Protein AF-A0A518HDF2-F1 (afdb_monomer)

InterPro domains:
  IPR003010 Carbon-nitrogen hydrolase [PF00795] (41-186)
  IPR036526 Carbon-nitrogen hydrola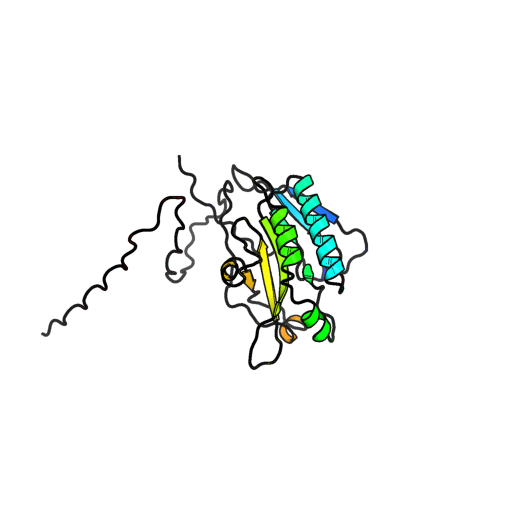se superfamily [G3DSA:3.60.110.10] (38-196)
  IPR036526 Carbon-nitrogen hydrolase superfamily [SSF56317] (39-188)

Organism: NCBI:txid2527974

Sequence (232 aa):
MTSLPTTLLLATVLLPPASQESPAGGGVEVVEKTVGPGGMTVAIANVPISHDPGRNGRDLLSHARRAKQLGANLLLTPEFGLSGGFCDDCWEHIAESDARDDALFAELKALLDDRFRYILVNGPRRVGGDDGPRFLNSTYLICEDFDPDDPAADEALIYDKTFPPAGREQVYTRSGMRDVLTFDTPGVASACSPAGTWGSPRWPRSWRCGTGSTPSSCSPPGEGAPNAPTAP

Radius of gyration: 20.94 Å; Cα contacts (8 Å, |Δi|>4): 369; chains: 1; bounding box: 66×43×56 Å

Secondary structure (DSSP, 8-state):
--PPP-EEE-------GGGTSS-S--EEEEEEE--STT-EEEEEEE-PPPS-HHHHHHHHHHHHHHHHHTT-SEEEPPTTTTT----SS-HHHHHHT-S--HHHHHHHHTT--SS--EEEEEEEEE---TT-S-EEEEEEEESTT--TT-TTGGGGGEEE-S-PPTTHHHHHB---S-S--EEE-TT---------------PPPPP---SS------PPPP-PPPPPPPP-

Nearest PDB structures (foldseek):
  4f4h-assembly1_B  TM=6.693E-01  e=1.465E-06  Burkholderia thailandensis E264
  4f4h-assembly1_A  TM=7.668E-01  e=2.073E-05  Burkholderia thailandensis E264
  8hpc-assembly3_D  TM=6.012E-01  e=6.507E-05  Agrobacterium sp. KNK712
  1uf4-assembly1_A  TM=6.131E-01  e=1.811E-04  Agrobacterium sp.
  2ggk-assembly1_D  TM=5.872E-01  e=5.041E-04  Agrobacterium tumefaciens

Solvent-accessible surface area (backbone atoms only — not comparable to full-atom values): 14233 Å² total; per-residue (Å²): 135,82,80,76,86,17,66,50,79,68,76,80,79,70,76,57,72,80,72,54,77,60,79,95,72,58,47,73,47,71,52,78,48,77,42,43,94,54,39,43,32,36,19,41,44,53,57,74,58,44,83,44,35,71,56,23,47,54,50,50,51,51,46,52,54,49,30,46,75,72,63,18,27,31,38,40,51,43,81,27,41,34,25,27,78,89,65,96,84,36,71,66,61,53,64,74,22,45,45,82,46,47,67,60,46,46,56,54,49,70,66,48,50,101,60,28,44,38,39,40,45,20,16,39,35,78,45,91,63,94,88,50,91,36,24,29,51,29,35,40,51,44,36,89,87,48,42,64,92,39,67,78,77,31,58,83,41,48,32,33,44,48,76,64,58,87,60,72,54,50,75,50,32,49,61,31,95,48,92,73,58,74,54,75,41,91,47,31,47,65,86,82,72,75,93,66,91,69,92,68,78,91,70,80,83,77,85,80,86,76,86,84,82,84,96,78,85,86,76,79,83,77,80,77,79,83,82,78,84,84,78,135

Structure (mmCIF, N/CA/C/O backbone):
data_AF-A0A518HDF2-F1
#
_entry.id   AF-A0A518HDF2-F1
#
loop_
_atom_site.group_PDB
_atom_site.id
_atom_site.type_symbol
_atom_site.label_atom_id
_atom_site.label_alt_id
_atom_site.label_comp_id
_atom_site.label_asym_id
_atom_site.label_entity_id
_atom_site.label_seq_id
_atom_site.pdbx_PDB_ins_code
_atom_site.Cartn_x
_atom_site.Cartn_y
_atom_site.Cartn_z
_atom_site.occupancy
_atom_site.B_iso_or_equiv
_atom_site.auth_seq_id
_atom_site.auth_comp_id
_atom_site.auth_asym_id
_atom_site.auth_atom_id
_atom_site.pdbx_PDB_model_num
ATOM 1 N N . MET A 1 1 ? -31.478 -1.644 15.381 1.00 39.75 1 MET A N 1
ATOM 2 C CA . MET A 1 1 ? -31.228 -0.753 14.226 1.00 39.75 1 MET A CA 1
ATOM 3 C C . MET A 1 1 ? -30.001 -1.280 13.508 1.00 39.75 1 MET A C 1
ATOM 5 O O . MET A 1 1 ? -28.952 -1.352 14.129 1.00 39.75 1 MET A O 1
ATOM 9 N N . THR A 1 2 ? -30.132 -1.733 12.266 1.00 40.31 2 THR A N 1
ATOM 10 C CA . THR A 1 2 ? -29.002 -2.201 11.450 1.00 40.31 2 THR A CA 1
ATOM 11 C C . THR A 1 2 ? -28.415 -1.010 10.699 1.00 40.31 2 THR A C 1
ATOM 13 O O . THR A 1 2 ? -29.096 -0.428 9.856 1.00 40.31 2 THR A O 1
ATOM 16 N N . SER A 1 3 ? -27.187 -0.616 11.038 1.00 40.12 3 SER A N 1
ATOM 17 C CA . SER A 1 3 ? -26.423 0.376 10.273 1.00 40.12 3 SER A CA 1
ATOM 18 C C . SER A 1 3 ? -26.205 -0.147 8.854 1.00 40.12 3 SER A C 1
ATOM 20 O O . SER A 1 3 ? -25.820 -1.303 8.686 1.00 40.12 3 SER A O 1
ATOM 22 N N . LEU A 1 4 ? -26.455 0.681 7.838 1.00 39.06 4 LEU A N 1
ATOM 23 C CA . LEU A 1 4 ? -26.069 0.350 6.466 1.00 39.06 4 LEU A CA 1
ATOM 24 C C . LEU A 1 4 ? -24.535 0.405 6.347 1.00 39.06 4 LEU A C 1
ATOM 26 O O . LEU A 1 4 ? -23.921 1.245 7.014 1.00 39.06 4 LEU A O 1
ATOM 30 N N . PRO A 1 5 ? -23.914 -0.482 5.550 1.00 43.94 5 PRO A N 1
ATOM 31 C CA . PRO A 1 5 ? -22.495 -0.389 5.244 1.00 43.94 5 PRO A CA 1
ATOM 32 C C . PRO A 1 5 ? -22.225 0.901 4.468 1.00 43.94 5 PRO A C 1
ATOM 34 O O . PRO A 1 5 ? -22.983 1.277 3.57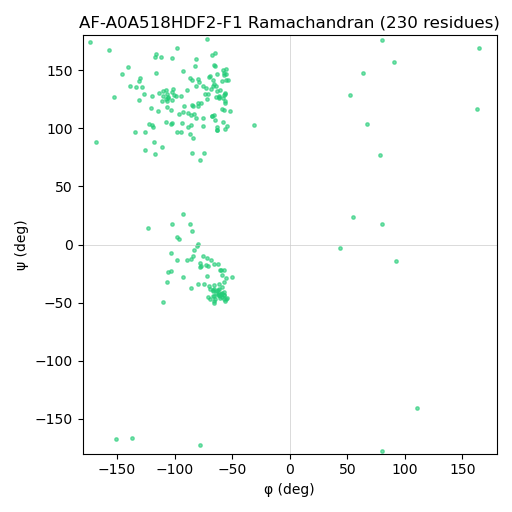2 1.00 43.94 5 PRO A O 1
ATOM 37 N N . THR A 1 6 ? -21.151 1.580 4.850 1.00 47.00 6 THR A N 1
ATOM 38 C CA . THR A 1 6 ? -20.654 2.777 4.183 1.00 47.00 6 THR A CA 1
ATOM 39 C C . THR A 1 6 ? -19.414 2.413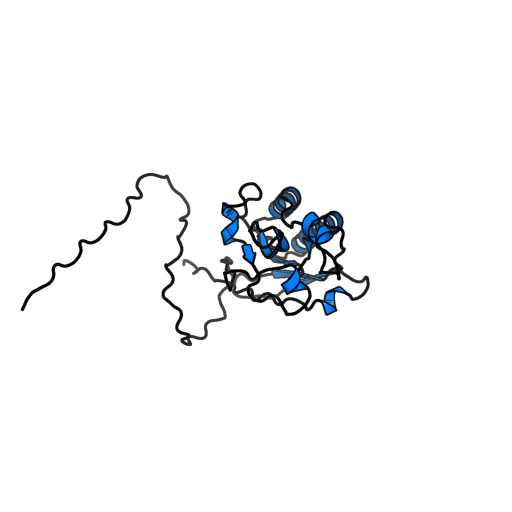 3.399 1.00 47.00 6 THR A C 1
ATOM 41 O O . THR A 1 6 ? -18.427 1.927 3.958 1.00 47.00 6 THR A O 1
ATOM 44 N N . THR A 1 7 ? -19.453 2.741 2.116 1.00 48.81 7 THR A N 1
ATOM 45 C CA . THR A 1 7 ? -18.313 2.608 1.222 1.00 48.81 7 THR A CA 1
ATOM 46 C C . THR A 1 7 ? -17.439 3.853 1.328 1.00 48.81 7 THR A C 1
ATOM 48 O O . THR A 1 7 ? -17.891 4.968 1.049 1.00 48.81 7 THR A O 1
ATOM 51 N N . LEU A 1 8 ? -16.180 3.674 1.729 1.00 48.78 8 LEU A N 1
ATOM 52 C CA . LEU A 1 8 ? -15.171 4.719 1.609 1.00 48.78 8 LEU A CA 1
ATOM 53 C C . LEU A 1 8 ? -14.591 4.657 0.195 1.00 48.78 8 LEU A C 1
ATOM 55 O O . LEU A 1 8 ? -14.003 3.649 -0.193 1.00 48.78 8 LEU A O 1
ATOM 59 N N . LEU A 1 9 ? -14.735 5.739 -0.571 1.00 47.25 9 LEU A N 1
ATOM 60 C CA . LEU A 1 9 ? -13.960 5.920 -1.792 1.00 47.25 9 LEU A CA 1
ATOM 61 C C . LEU A 1 9 ? -12.626 6.550 -1.408 1.00 47.25 9 LEU A C 1
ATOM 63 O O . LEU A 1 9 ? -12.554 7.750 -1.132 1.00 47.25 9 LEU A O 1
ATOM 67 N N . LEU A 1 10 ? -11.574 5.740 -1.382 1.00 51.22 10 LEU A N 1
ATOM 68 C CA . LEU A 1 10 ? -10.229 6.261 -1.248 1.00 51.22 10 LEU A CA 1
ATOM 69 C C . LEU A 1 10 ? -9.739 6.662 -2.643 1.00 51.22 10 LEU A C 1
ATOM 71 O O . LEU A 1 10 ? -9.204 5.851 -3.390 1.00 51.22 10 LEU A O 1
ATOM 75 N N . ALA A 1 11 ? -9.958 7.921 -3.020 1.00 43.53 11 ALA A N 1
ATOM 76 C CA . ALA A 1 11 ? -9.176 8.500 -4.101 1.00 43.53 11 ALA A CA 1
ATOM 77 C C . ALA A 1 11 ? -7.750 8.602 -3.564 1.00 43.53 11 ALA A C 1
ATOM 79 O O . ALA A 1 11 ? -7.517 9.360 -2.621 1.00 43.53 11 ALA A O 1
ATOM 80 N N . THR A 1 12 ? -6.827 7.796 -4.085 1.00 44.50 12 THR A N 1
ATOM 81 C CA . THR A 1 12 ? -5.416 7.866 -3.712 1.00 44.50 12 THR A CA 1
ATOM 82 C C . THR A 1 12 ? -4.952 9.296 -3.968 1.00 44.50 12 THR A C 1
ATOM 84 O O . THR A 1 12 ? -4.703 9.688 -5.107 1.00 44.50 12 THR A O 1
ATOM 87 N N . VAL A 1 13 ? -4.886 10.114 -2.915 1.00 42.00 13 VAL A N 1
ATOM 88 C CA . VAL A 1 13 ? -4.182 11.394 -2.951 1.00 42.00 13 VAL A CA 1
ATOM 89 C C . VAL A 1 13 ? -2.716 11.003 -2.917 1.00 42.00 13 VAL A C 1
ATOM 91 O O . VAL A 1 13 ? -2.087 10.955 -1.865 1.00 42.00 13 VAL A O 1
ATOM 94 N N . LEU A 1 14 ? -2.227 10.584 -4.083 1.00 46.66 14 LEU A N 1
ATOM 95 C CA . LEU A 1 14 ? -0.824 10.334 -4.338 1.00 46.66 14 LEU A CA 1
ATOM 96 C C . LEU A 1 14 ? -0.122 11.655 -4.046 1.00 46.66 14 LEU A C 1
ATOM 98 O O . LEU A 1 14 ? -0.273 12.627 -4.791 1.00 46.66 14 LEU A O 1
ATOM 102 N N . LEU A 1 15 ? 0.574 11.721 -2.912 1.00 43.47 15 LEU A N 1
ATOM 103 C CA . LEU A 1 15 ? 1.532 12.790 -2.695 1.00 43.47 15 LEU A CA 1
ATOM 104 C C . LEU A 1 15 ? 2.510 12.712 -3.876 1.00 43.47 15 LEU A C 1
ATOM 106 O O . LEU A 1 15 ? 3.052 11.635 -4.127 1.00 43.47 15 LEU A O 1
ATOM 110 N N . PRO A 1 16 ? 2.662 13.786 -4.668 1.00 39.69 16 PRO A N 1
ATOM 111 C CA . PRO A 1 16 ? 3.473 13.733 -5.872 1.00 39.69 16 PRO A CA 1
ATOM 112 C C . PRO A 1 16 ? 4.909 13.309 -5.523 1.00 39.69 16 PRO A C 1
ATOM 114 O O . PRO A 1 16 ? 5.391 13.679 -4.450 1.00 39.69 16 PRO A O 1
ATOM 117 N N . PRO A 1 17 ? 5.631 12.630 -6.435 1.00 45.56 17 PRO A N 1
ATOM 118 C CA . PRO A 1 17 ? 7.009 12.173 -6.213 1.00 45.56 17 PRO A CA 1
ATOM 119 C C . PRO A 1 17 ? 7.953 13.271 -5.697 1.00 45.56 17 PRO A C 1
ATOM 121 O O . PRO A 1 17 ? 8.879 13.004 -4.942 1.00 45.56 17 PRO A O 1
ATOM 124 N N . ALA A 1 18 ? 7.672 14.538 -6.023 1.00 39.03 18 ALA A N 1
ATOM 125 C CA . ALA A 1 18 ? 8.418 15.692 -5.524 1.00 39.03 18 ALA A CA 1
ATOM 126 C C . ALA A 1 18 ? 8.408 15.839 -3.984 1.00 39.03 18 ALA A C 1
ATOM 128 O O . ALA A 1 18 ? 9.308 16.469 -3.434 1.00 39.03 18 ALA A O 1
ATOM 129 N N . SER A 1 19 ? 7.433 15.260 -3.266 1.00 41.44 19 SER A N 1
ATOM 130 C CA . SER A 1 19 ? 7.446 15.220 -1.795 1.00 41.44 19 SER A CA 1
ATOM 131 C C . SER A 1 19 ? 8.266 14.056 -1.225 1.00 41.44 19 SER A C 1
ATOM 133 O O . SER A 1 19 ? 8.499 14.035 -0.020 1.00 41.44 19 SER A O 1
ATOM 135 N N . GLN A 1 20 ? 8.696 13.102 -2.059 1.00 49.22 20 GLN A N 1
ATOM 136 C CA . GLN A 1 20 ? 9.482 11.928 -1.659 1.00 49.22 20 GLN A CA 1
ATOM 137 C C . GLN A 1 20 ? 11.001 12.189 -1.706 1.00 49.22 20 GLN A C 1
ATOM 139 O O . GLN A 1 20 ? 11.767 11.433 -1.115 1.00 49.22 20 GLN A O 1
ATOM 144 N N . GLU A 1 21 ? 11.442 13.284 -2.343 1.00 40.97 21 GLU A N 1
ATOM 145 C CA . GLU A 1 21 ? 12.863 13.655 -2.491 1.00 40.97 21 GLU A CA 1
ATOM 146 C C . GLU A 1 21 ? 13.365 14.699 -1.460 1.00 40.97 21 GLU A C 1
ATOM 148 O O . GLU A 1 21 ? 14.500 15.167 -1.543 1.00 40.97 21 GLU A O 1
ATOM 153 N N . SER A 1 22 ? 12.553 15.085 -0.463 1.00 37.59 22 SER A N 1
ATOM 154 C CA . SER A 1 22 ? 12.927 16.093 0.553 1.00 37.59 22 SER A CA 1
ATOM 155 C C . SER A 1 22 ? 13.558 15.491 1.832 1.00 37.59 22 SER A C 1
ATOM 157 O O . SER A 1 22 ? 13.248 14.362 2.210 1.00 37.59 22 SER A O 1
ATOM 159 N N . PRO A 1 23 ? 14.471 16.216 2.519 1.00 39.88 23 PRO A N 1
ATOM 160 C CA . PRO A 1 23 ? 15.513 15.618 3.360 1.00 39.88 23 PRO A CA 1
ATOM 161 C C . PRO A 1 23 ? 15.044 15.150 4.750 1.00 39.88 23 PRO A C 1
ATOM 163 O O . PRO A 1 23 ? 14.315 15.858 5.435 1.00 39.88 23 PRO A O 1
ATOM 166 N N . ALA A 1 24 ? 15.565 13.986 5.169 1.00 40.91 24 ALA A N 1
ATOM 167 C CA . ALA A 1 24 ? 15.870 13.459 6.520 1.00 40.91 24 ALA A CA 1
ATOM 168 C C . ALA A 1 24 ? 14.887 13.610 7.712 1.00 40.91 24 ALA A C 1
ATOM 170 O O . ALA A 1 24 ? 15.171 13.071 8.779 1.00 40.91 24 ALA A O 1
ATOM 171 N N . GLY A 1 25 ? 13.741 14.274 7.572 1.00 44.97 25 GLY A N 1
ATOM 172 C CA . GLY A 1 25 ? 12.772 14.502 8.653 1.00 44.97 25 GLY A CA 1
ATOM 173 C C . GLY A 1 25 ? 11.534 13.604 8.620 1.00 44.97 25 GLY A C 1
ATOM 174 O O . GLY A 1 25 ? 10.528 13.965 9.221 1.00 44.97 25 GLY A O 1
ATOM 175 N N . GLY A 1 26 ? 11.577 12.489 7.882 1.00 55.91 26 GLY A N 1
ATOM 176 C CA . GLY A 1 26 ? 10.430 11.599 7.676 1.00 55.91 26 GLY A CA 1
ATOM 177 C C . GLY A 1 26 ? 9.769 11.134 8.971 1.00 55.91 26 GLY A C 1
ATOM 178 O O . GLY A 1 26 ? 10.448 10.832 9.953 1.00 55.91 26 GLY A O 1
ATOM 179 N N . GLY A 1 27 ? 8.442 11.044 8.965 1.00 65.00 27 GLY A N 1
ATOM 180 C CA . GLY A 1 27 ? 7.667 10.669 10.140 1.00 65.00 27 GLY A CA 1
ATOM 181 C C . GLY A 1 27 ? 6.296 10.103 9.795 1.00 65.00 27 GLY A C 1
ATOM 182 O O . GLY A 1 27 ? 5.819 10.186 8.664 1.00 65.00 27 GLY A O 1
ATOM 183 N N . VAL A 1 28 ? 5.655 9.510 10.801 1.00 66.62 28 VAL A N 1
ATOM 184 C CA . VAL A 1 28 ? 4.235 9.154 10.731 1.00 66.62 28 VAL A CA 1
ATOM 185 C C . VAL A 1 28 ? 3.454 10.318 11.305 1.00 66.62 28 VAL A C 1
ATOM 187 O O . VAL A 1 28 ? 3.561 10.604 12.499 1.00 66.62 28 VAL A O 1
ATOM 190 N N . GLU A 1 29 ? 2.671 10.970 10.459 1.00 72.06 29 GLU A N 1
ATOM 191 C CA . GLU A 1 29 ? 1.691 11.950 10.895 1.00 72.06 29 GLU A CA 1
ATOM 192 C C . GLU A 1 29 ? 0.344 11.243 11.044 1.00 72.06 29 GLU A C 1
ATOM 194 O O . GLU A 1 29 ? -0.116 10.542 10.141 1.00 72.06 29 GLU A O 1
ATOM 199 N N . VAL A 1 30 ? -0.293 11.392 12.204 1.00 62.03 30 VAL A N 1
ATOM 200 C CA . VAL A 1 30 ? -1.675 10.939 12.379 1.00 62.03 30 VAL A CA 1
ATOM 201 C C . VAL A 1 30 ? -2.578 12.125 12.152 1.00 62.03 30 VAL A C 1
ATOM 203 O O . VAL A 1 30 ? -2.590 13.075 12.931 1.00 62.03 30 VAL A O 1
ATOM 206 N N . VAL A 1 31 ? -3.330 12.046 11.063 1.00 64.56 31 VAL A N 1
ATOM 207 C CA . VAL A 1 31 ? -4.345 13.027 10.723 1.00 64.56 31 VAL A CA 1
ATOM 208 C C . VAL A 1 31 ? -5.671 12.449 11.192 1.00 64.56 31 VAL A C 1
ATOM 210 O O . VAL A 1 31 ? -6.302 11.628 10.523 1.00 64.56 31 VAL A O 1
ATOM 213 N N . GLU A 1 32 ? -6.102 12.863 12.381 1.00 55.94 32 GLU A N 1
ATOM 214 C CA . GLU A 1 32 ? -7.435 12.517 12.858 1.00 55.94 32 GLU A CA 1
ATOM 215 C C . GLU A 1 32 ? -8.473 13.233 11.993 1.00 55.94 32 GLU A C 1
ATOM 217 O O . GLU A 1 32 ? -8.625 14.456 12.041 1.00 55.94 32 GLU A O 1
ATOM 222 N N . LYS A 1 33 ? -9.209 12.471 11.183 1.00 59.34 33 LYS A N 1
ATOM 223 C CA . LYS A 1 33 ? -10.318 13.004 10.399 1.00 59.34 33 LYS A CA 1
ATOM 224 C C . LYS A 1 33 ? -11.568 12.203 10.697 1.00 59.34 33 LYS A C 1
ATOM 226 O O . LYS A 1 33 ? -11.820 11.162 10.107 1.00 59.34 33 LYS A O 1
ATOM 231 N N . THR A 1 34 ? -12.396 12.719 11.599 1.00 54.00 34 THR A N 1
ATOM 232 C CA . THR A 1 34 ? -13.680 12.080 11.899 1.00 54.00 34 THR A CA 1
ATOM 233 C C . THR A 1 34 ? -14.580 12.129 10.663 1.00 54.00 34 THR A C 1
ATOM 235 O O . THR A 1 34 ? -15.107 13.181 10.305 1.00 54.00 34 THR A O 1
ATOM 238 N N . VAL A 1 35 ? -14.764 10.983 10.006 1.00 56.25 35 VAL A N 1
ATOM 239 C CA . VAL A 1 35 ? -15.797 10.785 8.987 1.00 56.25 35 VAL A CA 1
ATOM 240 C C . VAL A 1 35 ? -16.879 9.893 9.595 1.00 56.25 35 VAL A C 1
ATOM 242 O O . VAL A 1 35 ? -16.693 8.693 9.768 1.00 56.25 35 VAL A O 1
ATOM 245 N N . GLY A 1 36 ? -18.018 10.490 9.946 1.00 53.97 36 GLY A N 1
ATOM 246 C CA . GLY A 1 36 ? -19.179 9.777 10.480 1.00 53.97 36 GLY A CA 1
ATOM 247 C C . GLY A 1 36 ? -19.119 9.406 11.974 1.00 53.97 36 GLY A C 1
ATOM 248 O O . GLY A 1 36 ? -18.123 9.662 12.647 1.00 53.97 36 GLY A O 1
ATOM 249 N N . PRO A 1 37 ? -20.210 8.822 12.506 1.00 47.97 37 PRO A N 1
ATOM 250 C CA . PRO A 1 37 ? -20.437 8.614 13.939 1.00 47.97 37 PRO A CA 1
ATOM 251 C C . PRO A 1 37 ? -19.560 7.529 14.588 1.00 47.97 37 PRO A C 1
ATOM 253 O O . PRO A 1 37 ? -19.523 7.451 15.811 1.00 47.97 37 PRO A O 1
ATOM 256 N N . GLY A 1 38 ? -18.852 6.714 13.802 1.00 63.09 38 GLY A N 1
ATOM 257 C CA . GLY A 1 38 ? -17.808 5.798 14.273 1.00 63.09 38 GLY A CA 1
ATOM 258 C C . GLY A 1 38 ? -16.384 6.337 14.127 1.00 63.09 38 GLY A C 1
ATOM 259 O O . GLY A 1 38 ? -15.489 5.783 14.750 1.00 63.09 38 GLY A O 1
ATOM 260 N N . GLY A 1 39 ? -16.188 7.420 13.361 1.00 69.88 39 GLY A N 1
ATOM 261 C CA . GLY A 1 39 ? -14.884 8.021 13.080 1.00 69.88 39 GLY A CA 1
ATOM 262 C C . GLY A 1 39 ? -13.939 7.101 12.296 1.00 69.88 39 GLY A C 1
ATOM 263 O O . GLY A 1 39 ? -13.962 5.884 12.423 1.00 69.88 39 GLY A O 1
ATOM 264 N N . MET A 1 40 ? -13.083 7.681 11.460 1.00 80.38 40 MET A N 1
ATOM 265 C CA . MET A 1 40 ? -11.926 6.969 10.926 1.00 80.38 40 MET A CA 1
ATOM 266 C C . MET A 1 40 ? -10.687 7.739 11.345 1.00 80.38 40 MET A C 1
ATOM 268 O O . MET A 1 40 ? -10.508 8.884 10.942 1.00 80.38 40 MET A O 1
ATOM 272 N N . THR A 1 41 ? -9.817 7.126 12.135 1.00 86.38 41 THR A N 1
ATOM 273 C CA . THR A 1 41 ? -8.515 7.727 12.421 1.00 86.38 41 THR A CA 1
ATOM 274 C C . THR A 1 41 ? -7.504 7.222 11.403 1.00 86.38 41 THR A C 1
ATOM 276 O O . THR A 1 41 ? -7.264 6.017 11.310 1.00 86.38 41 THR A O 1
ATOM 279 N N . VAL A 1 42 ? -6.920 8.131 10.623 1.00 88.69 42 VAL A N 1
ATOM 280 C CA . VAL A 1 42 ? -6.000 7.786 9.535 1.00 88.69 42 VAL A CA 1
ATOM 281 C C . VAL A 1 42 ? -4.588 8.232 9.897 1.00 88.69 42 VAL A C 1
ATOM 283 O O . VAL A 1 42 ? -4.334 9.403 10.167 1.00 88.69 42 VAL A O 1
ATOM 286 N N . ALA A 1 43 ? -3.651 7.292 9.884 1.00 89.44 43 ALA A N 1
ATOM 287 C CA . ALA A 1 43 ? -2.229 7.586 9.867 1.00 89.44 43 ALA A CA 1
ATOM 288 C C . ALA A 1 43 ? -1.761 7.704 8.417 1.00 89.44 43 ALA A C 1
ATOM 290 O O . ALA A 1 43 ? -2.066 6.838 7.598 1.00 89.44 43 ALA A O 1
ATOM 291 N N . ILE A 1 44 ? -1.000 8.747 8.107 1.00 90.06 44 ILE A N 1
ATOM 292 C CA . ILE A 1 44 ? -0.333 8.917 6.819 1.00 90.06 44 ILE A CA 1
ATOM 293 C C . ILE A 1 44 ? 1.168 8.850 7.089 1.00 90.06 44 ILE A C 1
ATOM 295 O O . ILE A 1 44 ? 1.731 9.684 7.801 1.00 90.06 44 ILE A O 1
ATOM 299 N N . ALA A 1 45 ? 1.826 7.826 6.553 1.00 88.12 45 ALA A N 1
ATOM 300 C CA . ALA A 1 45 ? 3.278 7.750 6.588 1.00 88.12 45 ALA A CA 1
ATOM 301 C C . ALA A 1 45 ? 3.846 8.639 5.478 1.00 88.12 45 ALA A C 1
ATOM 303 O O . ALA A 1 45 ? 3.580 8.403 4.303 1.00 88.12 45 ALA A O 1
ATOM 304 N N . ASN A 1 46 ? 4.638 9.645 5.851 1.00 83.88 46 ASN A N 1
ATOM 305 C CA . ASN A 1 46 ? 5.404 10.457 4.910 1.00 83.88 46 ASN A CA 1
ATOM 306 C C . ASN A 1 46 ? 6.891 10.271 5.210 1.00 83.88 46 ASN A C 1
ATOM 308 O O . ASN A 1 46 ? 7.473 10.950 6.062 1.00 83.88 46 ASN A O 1
ATOM 312 N N . VAL A 1 47 ? 7.476 9.253 4.585 1.00 77.31 47 VAL A N 1
ATOM 313 C CA . VAL A 1 47 ? 8.790 8.723 4.952 1.00 77.31 47 VAL A CA 1
ATOM 314 C C . VAL A 1 47 ? 9.672 8.617 3.709 1.00 77.31 47 VAL A C 1
ATOM 316 O O . VAL A 1 47 ? 9.153 8.304 2.636 1.00 77.31 47 VAL A O 1
ATOM 319 N N . PRO A 1 48 ? 10.986 8.889 3.823 1.00 81.38 48 PRO A N 1
ATOM 320 C CA . PRO A 1 48 ? 11.929 8.638 2.746 1.00 81.38 48 PRO A CA 1
ATOM 321 C C . PRO A 1 48 ? 11.866 7.172 2.334 1.00 81.38 48 PRO A C 1
ATOM 323 O O . PRO A 1 48 ? 11.969 6.292 3.187 1.00 81.38 48 PRO A O 1
ATOM 326 N N . ILE A 1 49 ? 11.734 6.922 1.037 1.00 85.62 49 ILE A N 1
ATOM 327 C CA . ILE A 1 49 ? 11.758 5.570 0.486 1.00 85.62 49 ILE A CA 1
ATOM 328 C C . ILE A 1 49 ? 13.143 5.329 -0.107 1.00 85.62 49 ILE A C 1
ATOM 330 O O . ILE A 1 49 ? 13.694 6.188 -0.795 1.00 85.62 49 ILE A O 1
ATOM 334 N N . SER A 1 50 ? 13.729 4.174 0.193 1.00 89.00 50 SER A N 1
ATOM 335 C CA . SER A 1 50 ? 15.015 3.757 -0.361 1.00 89.00 50 SER A CA 1
ATOM 336 C C . SER A 1 50 ? 14.830 2.804 -1.543 1.00 89.00 50 SER A C 1
ATOM 338 O O . SER A 1 50 ? 13.742 2.282 -1.752 1.00 89.00 50 SER A O 1
ATOM 340 N N . HIS A 1 51 ? 15.900 2.527 -2.285 1.00 87.88 51 HIS A N 1
ATOM 341 C CA . HIS A 1 51 ? 15.923 1.442 -3.276 1.00 87.88 51 HIS A CA 1
ATOM 342 C C . HIS A 1 51 ? 16.263 0.068 -2.657 1.00 87.88 51 HIS A C 1
ATOM 344 O O . HIS A 1 51 ? 16.575 -0.864 -3.388 1.00 87.88 51 HIS A O 1
ATOM 350 N N . ASP A 1 52 ? 16.254 -0.060 -1.322 1.00 88.81 52 ASP A N 1
ATOM 351 C CA . ASP A 1 52 ? 16.432 -1.324 -0.593 1.00 88.81 52 ASP A CA 1
ATOM 352 C C . ASP A 1 52 ? 15.056 -1.800 -0.084 1.00 88.81 52 ASP A C 1
ATOM 354 O O . ASP A 1 52 ? 14.556 -1.261 0.914 1.00 88.81 52 ASP A O 1
ATOM 358 N N . PRO A 1 53 ? 14.435 -2.809 -0.728 1.00 88.81 53 PRO A N 1
ATOM 359 C CA . PRO A 1 53 ? 13.124 -3.320 -0.326 1.00 88.81 53 PRO A CA 1
ATOM 360 C C . PRO A 1 53 ? 13.099 -3.846 1.108 1.00 88.81 53 PRO A C 1
ATOM 362 O O . PRO A 1 53 ? 12.137 -3.627 1.843 1.00 88.81 53 PRO A O 1
ATOM 365 N N . GLY A 1 54 ? 14.189 -4.474 1.557 1.00 90.69 54 GLY A N 1
ATOM 366 C CA . GLY A 1 54 ? 14.295 -4.989 2.918 1.00 90.69 54 GLY A CA 1
ATOM 367 C C . GLY A 1 54 ? 14.298 -3.864 3.952 1.00 90.69 54 GLY A C 1
ATOM 368 O O . GLY A 1 54 ? 13.695 -3.992 5.020 1.00 90.69 54 GLY A O 1
ATOM 369 N N . ARG A 1 55 ? 14.959 -2.739 3.657 1.00 91.50 55 ARG A N 1
ATOM 370 C CA . ARG A 1 55 ? 14.880 -1.537 4.498 1.00 91.50 55 ARG A CA 1
ATOM 371 C C . ARG A 1 55 ? 13.478 -0.943 4.490 1.00 91.50 55 ARG A C 1
ATOM 373 O O . ARG A 1 55 ? 12.946 -0.693 5.569 1.00 91.50 55 ARG A O 1
ATOM 380 N N . ASN A 1 56 ? 12.888 -0.769 3.313 1.00 91.94 56 ASN A N 1
ATOM 381 C CA . ASN A 1 56 ? 11.544 -0.220 3.171 1.00 91.94 56 ASN A CA 1
ATOM 382 C C . ASN A 1 56 ? 10.504 -1.048 3.944 1.00 91.94 56 ASN A C 1
ATOM 384 O O . ASN A 1 56 ? 9.691 -0.479 4.669 1.00 91.94 56 ASN A O 1
ATOM 388 N N . GLY A 1 57 ? 10.574 -2.382 3.877 1.00 92.75 57 GLY A N 1
ATOM 389 C CA . GLY A 1 57 ? 9.700 -3.281 4.634 1.00 92.75 57 GLY A CA 1
ATOM 390 C C . GLY A 1 57 ? 9.845 -3.128 6.153 1.00 92.75 57 GLY A C 1
ATOM 391 O O . GLY A 1 57 ? 8.847 -3.024 6.869 1.00 92.75 57 GLY A O 1
ATOM 392 N N . ARG A 1 58 ? 11.082 -3.023 6.662 1.00 93.88 58 ARG A N 1
ATOM 393 C CA . ARG A 1 58 ? 11.336 -2.758 8.094 1.00 93.88 58 ARG A CA 1
ATOM 394 C C . ARG A 1 58 ? 10.785 -1.402 8.536 1.00 93.88 58 ARG A C 1
ATOM 396 O O . ARG A 1 58 ? 10.176 -1.312 9.607 1.00 93.88 58 ARG A O 1
ATOM 403 N N . ASP A 1 59 ? 10.990 -0.368 7.725 1.00 92.00 59 ASP A N 1
ATOM 404 C CA . ASP A 1 59 ? 10.498 0.983 7.999 1.00 92.00 59 ASP A CA 1
ATOM 405 C C . ASP A 1 59 ? 8.960 0.990 7.994 1.00 92.00 59 ASP A C 1
ATOM 407 O O . ASP A 1 59 ? 8.335 1.429 8.960 1.00 92.00 59 ASP A O 1
ATOM 411 N N . LEU A 1 60 ? 8.334 0.377 6.988 1.00 93.38 60 LEU A N 1
ATOM 412 C CA . LEU A 1 60 ? 6.887 0.203 6.892 1.00 93.38 60 LEU A CA 1
ATOM 413 C C . LEU A 1 60 ? 6.294 -0.494 8.125 1.00 93.38 60 LEU A C 1
ATOM 415 O O . LEU A 1 60 ? 5.322 -0.007 8.708 1.00 93.38 60 LEU A O 1
ATOM 419 N N . LEU A 1 61 ? 6.900 -1.593 8.572 1.00 95.94 61 LEU A N 1
ATOM 420 C CA . LEU A 1 61 ? 6.460 -2.313 9.764 1.00 95.94 61 LEU A CA 1
ATOM 421 C C . LEU A 1 61 ? 6.583 -1.453 11.034 1.00 95.94 61 LEU A C 1
ATOM 423 O O . LEU A 1 61 ? 5.696 -1.457 11.894 1.00 95.94 61 LEU A O 1
ATOM 427 N N . SER A 1 62 ? 7.665 -0.680 11.152 1.00 94.44 62 SER A N 1
ATOM 428 C CA . SER A 1 62 ? 7.848 0.300 12.227 1.00 94.44 62 SER A CA 1
ATOM 429 C C . SER A 1 62 ? 6.747 1.368 12.208 1.00 94.44 62 SER A C 1
ATOM 431 O O . SER A 1 62 ? 6.143 1.673 13.243 1.00 94.44 62 SER A O 1
ATOM 433 N N . HIS A 1 63 ? 6.407 1.883 11.025 1.00 93.06 63 HIS A N 1
ATOM 434 C CA . HIS A 1 63 ? 5.346 2.870 10.844 1.00 93.06 63 HIS A CA 1
ATOM 435 C C . HIS A 1 63 ? 3.955 2.306 11.148 1.00 93.06 63 HIS A C 1
ATOM 437 O O . HIS A 1 63 ? 3.174 2.980 11.818 1.00 93.06 63 HIS A O 1
ATOM 443 N N . ALA A 1 64 ? 3.665 1.061 10.765 1.00 95.88 64 ALA A N 1
ATOM 444 C CA . ALA A 1 64 ? 2.427 0.366 11.121 1.00 95.88 64 ALA A CA 1
ATOM 445 C C . ALA A 1 64 ? 2.277 0.210 12.639 1.00 95.88 64 ALA A C 1
ATOM 447 O O . ALA A 1 64 ? 1.242 0.568 13.209 1.00 95.88 64 ALA A O 1
ATOM 448 N N . ARG A 1 65 ? 3.342 -0.214 13.332 1.00 96.12 65 ARG A N 1
ATOM 449 C CA . ARG A 1 65 ? 3.364 -0.269 14.804 1.00 96.12 65 ARG A CA 1
ATOM 450 C C . ARG A 1 65 ? 3.126 1.110 15.418 1.00 96.12 65 ARG A C 1
ATOM 452 O O . ARG A 1 65 ? 2.360 1.228 16.374 1.00 96.12 65 ARG A O 1
ATOM 459 N N . ARG A 1 66 ? 3.745 2.160 14.870 1.00 92.75 66 ARG A N 1
ATOM 460 C CA . ARG A 1 66 ? 3.575 3.532 15.362 1.00 92.75 66 ARG A CA 1
ATOM 461 C C . ARG A 1 66 ? 2.156 4.059 15.141 1.00 92.75 66 ARG A C 1
ATOM 463 O O . ARG A 1 66 ? 1.586 4.624 16.069 1.00 92.75 66 ARG A O 1
ATOM 470 N N . ALA A 1 67 ? 1.577 3.844 13.964 1.00 92.62 67 ALA A N 1
ATOM 471 C CA . ALA A 1 67 ? 0.195 4.204 13.650 1.00 92.62 67 ALA A CA 1
ATOM 472 C C . ALA A 1 67 ? -0.787 3.541 14.628 1.00 92.62 67 ALA A C 1
ATOM 474 O O . ALA A 1 67 ? -1.623 4.218 15.227 1.00 92.62 67 ALA A O 1
ATOM 475 N N . LYS A 1 68 ? -0.607 2.237 14.876 1.00 94.62 68 LYS A N 1
ATOM 476 C CA . LYS A 1 68 ? -1.376 1.479 15.870 1.00 94.62 68 LYS A CA 1
ATOM 477 C C . LYS A 1 68 ? -1.238 2.052 17.285 1.00 94.62 68 LYS A C 1
ATOM 479 O O . LYS A 1 68 ? -2.237 2.218 17.983 1.00 94.62 68 LYS A O 1
ATOM 484 N N . GLN A 1 69 ? -0.018 2.382 17.717 1.00 93.69 69 GLN A N 1
ATOM 485 C CA . GLN A 1 69 ? 0.232 3.003 19.028 1.00 93.69 69 GLN A CA 1
ATOM 486 C C . GLN A 1 69 ? -0.452 4.364 19.181 1.00 93.69 69 GLN A C 1
ATOM 488 O O . GLN A 1 69 ? -0.886 4.708 20.277 1.00 93.69 69 GLN A O 1
ATOM 493 N N . LEU A 1 70 ? -0.548 5.127 18.093 1.00 89.44 70 LEU A N 1
ATOM 494 C CA . LEU A 1 70 ? -1.221 6.423 18.053 1.00 89.44 70 LEU A CA 1
ATOM 495 C C . LEU A 1 70 ? -2.751 6.309 17.939 1.00 89.44 70 LEU A C 1
ATOM 497 O O . LEU A 1 70 ? -3.428 7.328 17.908 1.00 89.44 70 LEU A O 1
ATOM 501 N N . GLY A 1 71 ? -3.305 5.093 17.901 1.00 90.75 71 GLY A N 1
ATOM 502 C CA . GLY A 1 71 ? -4.751 4.874 17.869 1.00 90.75 71 GLY A CA 1
ATOM 503 C C . GLY A 1 71 ? -5.387 5.044 16.490 1.00 90.75 71 GLY A C 1
ATOM 504 O O . GLY A 1 71 ? -6.604 5.196 16.406 1.00 90.75 71 GLY A O 1
ATOM 505 N N . ALA A 1 72 ? -4.598 5.004 15.412 1.00 91.00 72 ALA A N 1
ATOM 506 C CA . ALA A 1 72 ? -5.150 4.972 14.065 1.00 91.00 72 ALA A CA 1
ATOM 507 C C . ALA A 1 72 ? -5.947 3.683 13.810 1.00 91.00 72 ALA A C 1
ATOM 509 O O . ALA A 1 72 ? -5.673 2.638 14.402 1.00 91.00 72 ALA A O 1
ATOM 510 N N . ASN A 1 73 ? -6.916 3.760 12.897 1.00 92.69 73 ASN A N 1
ATOM 511 C CA . ASN A 1 73 ? -7.665 2.611 12.385 1.00 92.69 73 ASN A CA 1
ATOM 512 C C . ASN A 1 73 ? -7.209 2.193 10.984 1.00 92.69 73 ASN A C 1
ATOM 514 O O . ASN A 1 73 ? -7.411 1.044 10.594 1.00 92.69 73 ASN A O 1
ATOM 518 N N . LEU A 1 74 ? -6.600 3.124 10.250 1.00 92.62 74 LEU A N 1
ATOM 519 C CA . LEU A 1 74 ? -6.068 2.943 8.906 1.00 92.62 74 LEU A CA 1
ATOM 520 C C . LEU A 1 74 ? -4.662 3.546 8.830 1.00 92.62 74 LEU A C 1
ATOM 522 O O . LEU A 1 74 ? -4.459 4.669 9.289 1.00 92.62 74 LEU A O 1
ATOM 526 N N . LEU A 1 75 ? -3.719 2.836 8.212 1.00 94.12 75 LEU A N 1
ATOM 527 C CA . LEU A 1 75 ? -2.448 3.398 7.751 1.00 94.12 75 LEU A CA 1
ATOM 528 C C . LEU A 1 75 ? -2.447 3.528 6.223 1.00 94.12 75 LEU A C 1
ATOM 530 O O . LEU A 1 75 ? -2.719 2.560 5.518 1.00 94.12 75 LEU A O 1
ATOM 534 N N . LEU A 1 76 ? -2.089 4.714 5.732 1.00 93.69 76 LEU A N 1
ATOM 535 C CA . LEU A 1 76 ? -1.773 4.997 4.335 1.00 93.69 76 LEU A CA 1
ATOM 536 C C . LEU A 1 76 ? -0.264 5.163 4.167 1.00 93.69 76 LEU A C 1
ATOM 538 O O . LEU A 1 76 ? 0.347 5.985 4.857 1.00 93.69 76 LEU A O 1
ATOM 542 N N . THR A 1 77 ? 0.326 4.416 3.239 1.00 92.69 77 THR A N 1
ATOM 543 C CA . THR A 1 77 ? 1.741 4.554 2.875 1.00 92.69 77 THR A CA 1
ATOM 544 C C . THR A 1 77 ? 1.895 5.316 1.563 1.00 92.69 77 THR A C 1
ATOM 546 O O . THR A 1 77 ? 0.946 5.376 0.775 1.00 92.69 77 THR A O 1
ATOM 549 N N . PRO A 1 78 ? 3.084 5.871 1.275 1.00 90.56 78 PRO A N 1
ATOM 550 C CA . PRO A 1 78 ? 3.324 6.498 -0.013 1.00 90.56 78 PRO A CA 1
ATOM 551 C C . PRO A 1 78 ? 3.339 5.478 -1.160 1.00 90.56 78 PRO A C 1
ATOM 553 O O . PRO A 1 78 ? 3.507 4.271 -0.958 1.00 90.56 78 PRO A O 1
ATOM 556 N N . GLU A 1 79 ? 3.194 6.002 -2.376 1.00 90.81 79 GLU A N 1
ATOM 557 C CA . GLU A 1 79 ? 3.414 5.266 -3.620 1.00 90.81 79 GLU A CA 1
ATOM 558 C C . GLU A 1 79 ? 4.847 4.733 -3.688 1.00 90.81 79 GLU A C 1
ATOM 560 O O . GLU A 1 79 ? 5.784 5.418 -3.270 1.00 90.81 79 GLU A O 1
ATOM 565 N N . PHE A 1 80 ? 5.000 3.514 -4.200 1.00 91.00 80 PHE A N 1
ATOM 566 C CA . PHE A 1 80 ? 6.243 2.752 -4.226 1.00 91.00 80 PHE A CA 1
ATOM 567 C C . PHE A 1 80 ? 6.897 2.563 -2.854 1.00 91.00 80 PHE A C 1
ATOM 569 O O . PHE A 1 80 ? 8.094 2.305 -2.776 1.00 91.00 80 PHE A O 1
ATOM 576 N N . GLY A 1 81 ? 6.124 2.639 -1.766 1.00 91.19 81 GLY A N 1
ATOM 577 C CA . GLY A 1 81 ? 6.622 2.476 -0.399 1.00 91.19 81 GLY A CA 1
ATOM 578 C C . GLY A 1 81 ? 7.334 1.149 -0.133 1.00 91.19 81 GLY A C 1
ATOM 579 O O . GLY A 1 81 ? 8.127 1.086 0.797 1.00 91.19 81 GLY A O 1
ATOM 580 N N . LEU A 1 82 ? 7.079 0.111 -0.937 1.00 91.69 82 LEU A N 1
ATOM 581 C CA . LEU A 1 82 ? 7.754 -1.187 -0.834 1.00 91.69 82 LEU A CA 1
ATOM 582 C C . LEU A 1 82 ? 9.084 -1.234 -1.605 1.00 91.69 82 LEU A C 1
ATOM 584 O O . LEU A 1 82 ? 10.053 -1.809 -1.118 1.00 91.69 82 LEU A O 1
ATOM 588 N N . SER A 1 83 ? 9.167 -0.596 -2.772 1.00 89.19 83 SER A N 1
ATOM 589 C CA . SER A 1 83 ? 10.298 -0.749 -3.700 1.00 89.19 83 SER A CA 1
ATOM 590 C C . SER A 1 83 ? 11.249 0.445 -3.754 1.00 89.19 83 SER A C 1
ATOM 592 O O . SER A 1 83 ? 12.438 0.268 -3.985 1.00 89.19 83 SER A O 1
ATOM 594 N N . GLY A 1 84 ? 10.743 1.664 -3.563 1.00 85.69 84 GLY A N 1
ATOM 595 C CA . GLY A 1 84 ? 11.389 2.866 -4.091 1.00 85.69 84 GLY A CA 1
ATOM 596 C C . GLY A 1 84 ? 10.885 3.223 -5.487 1.00 85.69 84 GLY A C 1
ATOM 597 O O . GLY A 1 84 ? 10.324 2.389 -6.202 1.00 85.69 84 GLY A O 1
ATOM 598 N N . GLY A 1 85 ? 11.029 4.501 -5.843 1.00 81.00 85 GLY A N 1
ATOM 599 C CA . GLY A 1 85 ? 10.564 5.040 -7.120 1.00 81.00 85 GLY A CA 1
ATOM 600 C C . GLY A 1 85 ? 11.400 4.587 -8.322 1.00 81.00 85 GLY A C 1
ATOM 601 O O . GLY A 1 85 ? 12.427 3.924 -8.192 1.00 81.00 85 GLY A O 1
ATOM 602 N N . PHE A 1 86 ? 10.980 4.993 -9.520 1.00 82.19 86 PHE A N 1
ATOM 603 C CA . PHE A 1 86 ? 11.713 4.702 -10.753 1.00 82.19 86 PHE A CA 1
ATOM 604 C C . PHE A 1 86 ? 12.940 5.618 -10.933 1.00 82.19 86 PHE A C 1
ATOM 606 O O . PHE A 1 86 ? 12.819 6.840 -11.016 1.00 82.19 86 PHE A O 1
ATOM 613 N N . CYS A 1 87 ? 14.111 5.005 -11.052 1.00 80.56 87 CYS A N 1
ATOM 614 C CA . CYS A 1 87 ? 15.350 5.509 -11.663 1.00 80.56 87 CYS A CA 1
ATOM 615 C C . CYS A 1 87 ? 15.332 5.460 -13.223 1.00 80.56 87 CYS A C 1
ATOM 617 O O . CYS A 1 87 ? 14.301 5.179 -13.842 1.00 80.56 87 CYS A O 1
ATOM 619 N N . ASP A 1 88 ? 16.462 5.741 -13.880 1.00 77.00 88 ASP A N 1
ATOM 620 C CA . ASP A 1 88 ? 16.532 5.794 -15.352 1.00 77.00 88 ASP A CA 1
ATOM 621 C C . ASP A 1 88 ? 16.626 4.412 -16.024 1.00 77.00 88 ASP A C 1
ATOM 623 O O . ASP A 1 88 ? 16.016 4.227 -17.076 1.00 77.00 88 ASP A O 1
ATOM 627 N N . ASP A 1 89 ? 17.291 3.434 -15.397 1.00 82.00 89 ASP A N 1
ATOM 628 C CA . ASP A 1 89 ? 17.315 2.021 -15.812 1.00 82.00 89 ASP A CA 1
ATOM 629 C C . ASP A 1 89 ? 17.104 1.116 -14.591 1.00 82.00 89 ASP A C 1
ATOM 631 O O . ASP A 1 89 ? 18.024 0.876 -13.812 1.00 82.00 89 ASP A O 1
ATOM 635 N N . CYS A 1 90 ? 15.862 0.682 -14.373 1.00 81.56 90 CYS A N 1
ATOM 636 C CA . CYS A 1 90 ? 15.462 0.024 -13.122 1.00 81.56 90 CYS A CA 1
ATOM 637 C C . CYS A 1 90 ? 14.871 -1.352 -13.320 1.00 81.56 90 CYS A C 1
ATOM 639 O O . CYS A 1 90 ? 14.227 -1.855 -12.404 1.00 81.56 90 CYS A O 1
ATOM 641 N N . TRP A 1 91 ? 15.021 -1.954 -14.496 1.00 85.25 91 TRP A N 1
ATOM 642 C CA . TRP A 1 91 ? 14.420 -3.260 -14.747 1.00 85.25 91 TRP A CA 1
ATOM 643 C C . TRP A 1 91 ? 14.833 -4.278 -13.690 1.00 85.25 91 TRP A C 1
ATOM 645 O O . TRP A 1 91 ? 13.967 -4.943 -13.135 1.00 85.25 91 TRP A O 1
ATOM 655 N N . GLU A 1 92 ? 16.125 -4.335 -13.366 1.00 84.19 92 GLU A N 1
ATOM 656 C CA . GLU A 1 92 ? 16.660 -5.209 -12.319 1.00 84.19 92 GLU A CA 1
ATOM 657 C C . GLU A 1 92 ? 16.140 -4.806 -10.934 1.00 84.19 92 GLU A C 1
ATOM 659 O O . GLU A 1 92 ? 15.533 -5.622 -10.251 1.00 84.19 92 GLU A O 1
ATOM 664 N N . HIS A 1 93 ? 16.243 -3.524 -10.573 1.00 83.31 93 HIS A N 1
ATOM 665 C CA . HIS A 1 93 ? 15.765 -3.018 -9.284 1.00 83.31 93 HIS A CA 1
ATOM 666 C C . HIS A 1 93 ? 14.272 -3.304 -9.034 1.00 83.31 93 HIS A C 1
ATOM 668 O O . HIS A 1 93 ? 13.905 -3.807 -7.976 1.00 83.31 93 HIS A O 1
ATOM 674 N N . ILE A 1 94 ? 13.394 -3.017 -10.000 1.00 82.75 94 ILE A N 1
ATOM 675 C CA . ILE A 1 94 ? 11.950 -3.273 -9.883 1.00 82.75 94 ILE A CA 1
ATOM 676 C C . ILE A 1 94 ? 11.681 -4.781 -9.890 1.00 82.75 94 ILE A C 1
ATOM 678 O O . ILE A 1 94 ? 10.814 -5.250 -9.158 1.00 82.75 94 ILE A O 1
ATOM 682 N N . ALA A 1 95 ? 12.424 -5.549 -10.695 1.00 83.25 95 ALA A N 1
ATOM 683 C CA . ALA A 1 95 ? 12.301 -7.001 -10.750 1.00 83.25 95 ALA A CA 1
ATOM 684 C C . ALA A 1 95 ? 12.653 -7.665 -9.415 1.00 83.25 95 ALA A C 1
ATOM 686 O O . ALA A 1 95 ? 11.979 -8.626 -9.039 1.00 83.25 95 ALA A O 1
ATOM 687 N N . GLU A 1 96 ? 13.674 -7.166 -8.724 1.00 80.69 96 GLU A N 1
ATOM 688 C CA . GLU A 1 96 ? 14.059 -7.583 -7.373 1.00 80.69 96 GLU A CA 1
ATOM 689 C C . GLU A 1 96 ? 13.075 -7.092 -6.308 1.00 80.69 96 GLU A C 1
ATOM 691 O O . GLU A 1 96 ? 12.917 -7.730 -5.271 1.00 80.69 96 GLU A O 1
ATOM 696 N N . SER A 1 97 ? 12.385 -5.984 -6.578 1.00 75.81 97 SER A N 1
ATOM 697 C CA . SER A 1 97 ? 11.428 -5.354 -5.667 1.00 75.81 97 SER A CA 1
ATOM 698 C C . SER A 1 97 ? 9.984 -5.814 -5.879 1.00 75.81 97 SER A C 1
ATOM 700 O O . SER A 1 97 ? 9.071 -5.038 -5.590 1.00 75.81 97 SER A O 1
ATOM 702 N N . ASP A 1 98 ? 9.758 -7.025 -6.407 1.00 74.69 98 ASP A N 1
ATOM 703 C CA . ASP A 1 98 ? 8.402 -7.566 -6.557 1.00 74.69 98 ASP A CA 1
ATOM 704 C C . ASP A 1 98 ? 7.679 -7.471 -5.210 1.00 74.69 98 ASP A C 1
ATOM 706 O O . ASP A 1 98 ? 8.106 -8.043 -4.208 1.00 74.69 98 ASP A O 1
ATOM 710 N N . ALA A 1 99 ? 6.634 -6.647 -5.170 1.00 68.00 99 ALA A N 1
ATOM 711 C CA . ALA A 1 99 ? 6.137 -6.060 -3.932 1.00 68.00 99 ALA A CA 1
ATOM 712 C C . ALA A 1 99 ? 5.497 -7.078 -2.984 1.00 68.00 99 ALA A C 1
ATOM 714 O O . ALA A 1 99 ? 5.240 -6.753 -1.824 1.00 68.00 99 ALA A O 1
ATOM 715 N N . ARG A 1 100 ? 5.209 -8.287 -3.470 1.00 75.44 100 ARG A N 1
ATOM 716 C CA . ARG A 1 100 ? 4.619 -9.345 -2.661 1.00 75.44 100 ARG A CA 1
ATOM 717 C C . ARG A 1 100 ? 5.711 -10.108 -1.905 1.00 75.44 100 ARG A C 1
ATOM 719 O O . ARG A 1 100 ? 6.117 -11.198 -2.287 1.00 75.44 100 ARG A O 1
ATOM 726 N N . ASP A 1 101 ? 6.170 -9.501 -0.817 1.00 86.38 101 ASP A N 1
ATOM 727 C CA . ASP A 1 101 ? 6.909 -10.187 0.243 1.00 86.38 101 ASP A CA 1
ATOM 728 C C . ASP A 1 101 ? 5.890 -10.776 1.231 1.00 86.38 101 ASP A C 1
ATOM 730 O O . ASP A 1 101 ? 5.399 -10.081 2.125 1.00 86.38 101 ASP A O 1
ATOM 734 N N . ASP A 1 102 ? 5.532 -12.050 1.043 1.00 89.69 102 ASP A N 1
ATOM 735 C CA . ASP A 1 102 ? 4.511 -12.726 1.856 1.00 89.69 102 ASP A CA 1
ATOM 736 C C . ASP A 1 102 ? 4.854 -12.701 3.357 1.00 89.69 102 ASP A C 1
ATOM 738 O O . ASP A 1 102 ? 3.958 -12.583 4.195 1.00 89.69 102 ASP A O 1
ATOM 742 N N . ALA A 1 103 ? 6.145 -12.728 3.718 1.00 93.31 103 ALA A N 1
ATOM 743 C CA . ALA A 1 103 ? 6.575 -12.655 5.112 1.00 93.31 103 ALA A CA 1
ATOM 744 C C . ALA A 1 103 ? 6.299 -11.267 5.707 1.00 93.31 103 ALA A C 1
ATOM 746 O O . ALA A 1 103 ? 5.702 -11.161 6.782 1.00 93.31 103 ALA A O 1
ATOM 747 N N . LEU A 1 104 ? 6.656 -10.198 4.988 1.00 94.62 104 LEU A N 1
ATOM 748 C CA . LEU A 1 104 ? 6.317 -8.831 5.390 1.00 94.62 104 LEU A CA 1
A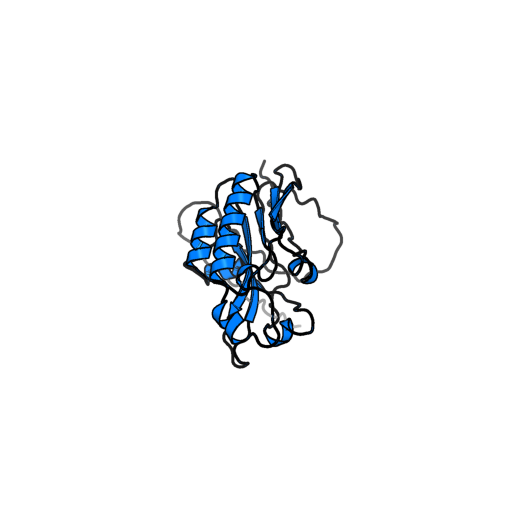TOM 749 C C . LEU A 1 104 ? 4.798 -8.641 5.498 1.00 94.62 104 LEU A C 1
ATOM 751 O O . LEU A 1 104 ? 4.312 -8.019 6.444 1.00 94.62 104 LEU A O 1
ATOM 755 N N . PHE A 1 105 ? 4.038 -9.170 4.542 1.00 95.44 105 PHE A N 1
ATOM 756 C CA . PHE A 1 105 ? 2.585 -9.036 4.515 1.00 95.44 105 PHE A CA 1
ATOM 757 C C . PHE A 1 105 ? 1.934 -9.789 5.678 1.00 95.44 105 PHE A C 1
ATOM 759 O O . PHE A 1 105 ? 1.043 -9.237 6.328 1.00 95.44 105 PHE A O 1
ATOM 766 N N . ALA A 1 106 ? 2.429 -10.980 6.020 1.00 96.62 106 ALA A N 1
ATOM 767 C CA . ALA A 1 106 ? 2.026 -11.706 7.220 1.00 96.62 106 ALA A CA 1
ATOM 768 C C . ALA A 1 106 ? 2.346 -10.918 8.505 1.00 96.62 106 ALA A C 1
ATOM 770 O O . ALA A 1 106 ? 1.501 -10.822 9.399 1.00 96.62 106 ALA A O 1
ATOM 771 N N . GLU A 1 107 ? 3.523 -10.286 8.597 1.00 97.81 107 GLU A N 1
ATOM 772 C CA . GLU A 1 107 ? 3.878 -9.432 9.739 1.00 97.81 107 GLU A CA 1
ATOM 773 C C . GLU A 1 107 ? 2.968 -8.199 9.859 1.00 97.81 107 GLU A C 1
ATOM 775 O O . GLU A 1 107 ? 2.534 -7.854 10.961 1.00 97.81 107 GLU A O 1
ATOM 780 N N . LEU A 1 108 ? 2.640 -7.543 8.741 1.00 97.12 108 LEU A N 1
ATOM 781 C CA . LEU A 1 108 ? 1.710 -6.411 8.706 1.00 97.12 108 LEU A CA 1
ATOM 782 C C . LEU A 1 108 ? 0.288 -6.841 9.084 1.00 97.12 108 LEU A C 1
ATOM 784 O O . LEU A 1 108 ? -0.354 -6.183 9.904 1.00 97.12 108 LEU A O 1
ATOM 788 N N . LYS A 1 109 ? -0.183 -7.971 8.549 1.00 97.12 109 LYS A N 1
ATOM 789 C CA . LYS A 1 109 ? -1.481 -8.576 8.871 1.00 97.12 109 LYS A CA 1
ATOM 790 C C . LYS A 1 109 ? -1.603 -8.897 10.358 1.00 97.12 109 LYS A C 1
ATOM 792 O O . LYS A 1 109 ? -2.638 -8.618 10.961 1.00 97.12 109 LYS A O 1
ATOM 797 N N . ALA A 1 110 ? -0.543 -9.423 10.970 1.00 97.88 110 ALA A N 1
ATOM 798 C CA . ALA A 1 110 ? -0.508 -9.751 12.393 1.00 97.88 110 ALA A CA 1
ATOM 799 C C . ALA A 1 110 ? -0.608 -8.518 13.314 1.00 97.88 110 ALA A C 1
ATOM 801 O O . ALA A 1 110 ? -0.906 -8.654 14.502 1.00 97.88 110 ALA A O 1
ATOM 802 N N . LEU A 1 111 ? -0.374 -7.305 12.796 1.00 97.94 111 LEU A N 1
ATOM 803 C CA . LEU A 1 111 ? -0.607 -6.071 13.548 1.00 97.94 11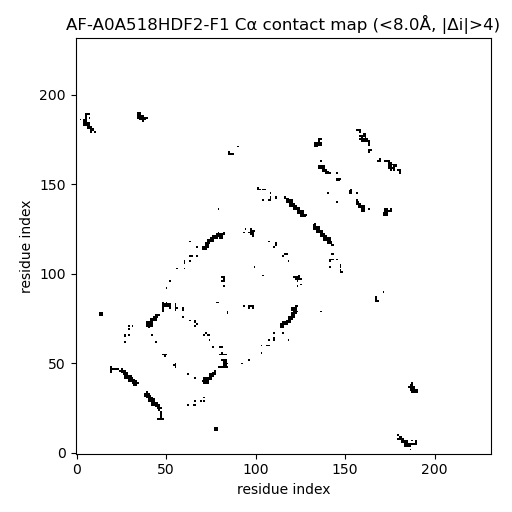1 LEU A CA 1
ATOM 804 C C . LEU A 1 111 ? -2.082 -5.674 13.606 1.00 97.94 111 LEU A C 1
ATOM 806 O O . LEU A 1 111 ? -2.418 -4.824 14.437 1.00 97.94 111 LEU A O 1
ATOM 810 N N . LEU A 1 112 ? -2.942 -6.236 12.758 1.00 96.56 112 LEU A N 1
ATOM 811 C CA . LEU A 1 112 ? -4.351 -5.873 12.739 1.00 96.56 112 LEU A CA 1
ATOM 812 C C . LEU A 1 112 ? -5.077 -6.364 13.997 1.00 96.56 112 LEU A C 1
ATOM 814 O O . LEU A 1 112 ? -4.765 -7.416 14.552 1.00 96.56 112 LEU A O 1
ATOM 818 N N . ASP A 1 113 ? -6.045 -5.579 14.457 1.00 95.44 113 ASP A N 1
ATOM 819 C CA . ASP A 1 113 ? -6.961 -5.936 15.540 1.00 95.44 113 ASP A CA 1
ATOM 820 C C . ASP A 1 113 ? -8.317 -5.228 15.375 1.00 95.44 113 ASP A C 1
ATOM 822 O O . ASP A 1 113 ? -8.627 -4.654 14.329 1.00 95.44 113 ASP A O 1
ATOM 826 N N . ASP A 1 114 ? -9.148 -5.261 16.415 1.00 92.44 114 ASP A N 1
ATOM 827 C CA . ASP A 1 114 ? -10.465 -4.629 16.432 1.00 92.44 114 ASP A CA 1
ATOM 828 C C . ASP A 1 114 ? -10.415 -3.099 16.261 1.00 92.44 114 ASP A C 1
ATOM 830 O O . ASP A 1 114 ? -11.436 -2.490 15.912 1.00 92.44 114 ASP A O 1
ATOM 834 N N . ARG A 1 115 ? -9.247 -2.470 16.455 1.00 91.38 115 ARG A N 1
ATOM 835 C CA . ARG A 1 115 ? -9.037 -1.024 16.330 1.00 91.38 115 ARG A CA 1
ATOM 836 C C . ARG A 1 115 ? -8.193 -0.655 15.114 1.00 91.38 115 ARG A C 1
ATOM 838 O O . ARG A 1 115 ? -8.607 0.232 14.376 1.00 91.38 115 ARG A O 1
ATOM 845 N N . PHE A 1 116 ? -7.046 -1.289 14.888 1.00 94.31 116 PHE A N 1
ATOM 846 C CA . PHE A 1 116 ? -6.173 -1.050 13.735 1.00 94.31 116 PHE A CA 1
ATOM 847 C C . PHE A 1 116 ? -6.514 -2.063 12.645 1.00 94.31 116 PHE A C 1
ATOM 849 O O . PHE A 1 116 ? -6.092 -3.211 12.711 1.00 94.31 116 PHE A O 1
ATOM 856 N N . ARG A 1 117 ? -7.349 -1.661 11.685 1.00 94.06 117 ARG A N 1
ATOM 857 C CA . ARG A 1 117 ? -8.075 -2.595 10.808 1.00 94.06 117 ARG A CA 1
ATOM 858 C C . ARG A 1 117 ? -7.542 -2.668 9.390 1.00 94.06 117 ARG A C 1
ATOM 860 O O . ARG A 1 117 ? -7.794 -3.654 8.707 1.00 94.06 117 ARG A O 1
ATOM 867 N N . TYR A 1 118 ? -6.860 -1.620 8.944 1.00 95.31 118 TYR A N 1
ATOM 868 C CA . TYR A 1 118 ? -6.494 -1.469 7.544 1.00 95.31 118 TYR A CA 1
ATOM 869 C C . TYR A 1 118 ? -5.075 -0.928 7.406 1.00 95.31 118 TYR A C 1
ATOM 871 O O . TYR A 1 118 ? -4.692 0.037 8.074 1.00 95.31 118 TYR A O 1
ATOM 879 N N . ILE A 1 119 ? -4.316 -1.506 6.484 1.00 95.88 119 ILE A N 1
ATOM 880 C CA . ILE A 1 119 ? -3.035 -0.970 6.029 1.00 95.88 119 ILE A CA 1
ATOM 881 C C . ILE A 1 119 ? -3.075 -0.970 4.505 1.00 95.88 119 ILE A C 1
ATOM 883 O O . ILE A 1 119 ? -3.324 -2.003 3.890 1.00 95.88 119 ILE A O 1
ATOM 887 N N . LEU A 1 120 ? -2.850 0.189 3.897 1.00 95.75 120 LEU A N 1
ATOM 888 C CA . LEU A 1 120 ? -2.708 0.318 2.453 1.00 95.75 120 LEU A CA 1
ATOM 889 C C . LEU A 1 120 ? -1.236 0.474 2.114 1.00 95.75 120 LEU A C 1
ATOM 891 O O . LEU A 1 120 ? -0.625 1.467 2.508 1.00 95.75 120 LEU A O 1
ATOM 895 N N . VAL A 1 121 ? -0.701 -0.504 1.389 1.00 94.88 121 VAL A N 1
ATOM 896 C CA . VAL A 1 121 ? 0.696 -0.544 0.942 1.00 94.88 121 VAL A CA 1
ATOM 897 C C . VAL A 1 121 ? 0.748 -0.488 -0.577 1.00 94.88 121 VAL A C 1
ATOM 899 O O . VAL A 1 121 ? -0.160 -0.984 -1.239 1.00 94.88 121 VAL A O 1
ATOM 902 N N . ASN A 1 122 ? 1.782 0.122 -1.150 1.00 94.62 122 ASN A N 1
ATOM 903 C CA . ASN A 1 122 ? 1.913 0.240 -2.601 1.00 94.62 122 ASN A CA 1
ATOM 904 C C . ASN A 1 122 ? 3.307 -0.178 -3.085 1.00 94.62 122 ASN A C 1
ATOM 906 O O . ASN A 1 122 ? 4.320 0.134 -2.453 1.00 94.62 122 ASN A O 1
ATOM 910 N N . GLY A 1 123 ? 3.340 -0.874 -4.220 1.00 93.06 123 GLY A N 1
ATOM 911 C CA . GLY A 1 123 ? 4.568 -1.289 -4.884 1.00 93.06 123 GLY A CA 1
ATOM 912 C C . GLY A 1 123 ? 4.326 -1.937 -6.253 1.00 93.06 123 GLY A C 1
ATOM 913 O O . GLY A 1 123 ? 3.178 -2.148 -6.660 1.00 93.06 123 GLY A O 1
ATOM 914 N N . PRO A 1 124 ? 5.403 -2.246 -6.990 1.00 92.19 124 PRO A N 1
ATOM 915 C CA . PRO A 1 124 ? 5.327 -2.898 -8.286 1.00 92.19 124 PRO A CA 1
ATOM 916 C C . PRO A 1 124 ? 4.961 -4.374 -8.112 1.00 92.19 124 PRO A C 1
ATOM 918 O O . PRO A 1 124 ? 5.592 -5.097 -7.351 1.00 92.19 124 PRO A O 1
ATOM 921 N N . ARG A 1 125 ? 3.957 -4.840 -8.847 1.00 91.19 125 ARG A N 1
ATOM 922 C CA . ARG A 1 125 ? 3.570 -6.251 -8.914 1.00 91.19 125 ARG A CA 1
ATOM 923 C C . ARG A 1 125 ? 3.975 -6.812 -10.258 1.00 91.19 125 ARG A C 1
ATOM 925 O O . ARG A 1 125 ? 3.592 -6.257 -11.295 1.00 91.19 125 ARG A O 1
ATOM 932 N N . ARG A 1 126 ? 4.743 -7.897 -10.266 1.00 88.31 126 ARG A N 1
ATOM 933 C CA . ARG A 1 126 ? 5.112 -8.553 -11.519 1.00 88.31 126 ARG A CA 1
ATOM 934 C C . ARG A 1 126 ? 3.875 -9.159 -12.181 1.00 88.31 126 ARG A C 1
ATOM 936 O O . ARG A 1 126 ? 3.054 -9.808 -11.539 1.00 88.31 126 ARG A O 1
ATOM 943 N N . VAL A 1 127 ? 3.763 -8.980 -13.492 1.00 84.12 127 VAL A N 1
ATOM 944 C CA . VAL A 1 127 ? 2.740 -9.637 -14.305 1.00 84.12 127 VAL A CA 1
ATOM 945 C C . VAL A 1 127 ? 3.395 -10.366 -15.465 1.00 84.12 127 VAL A C 1
ATOM 947 O O . VAL A 1 127 ? 4.214 -9.802 -16.183 1.00 84.12 127 VAL A O 1
ATOM 950 N N . GLY A 1 128 ? 3.048 -11.641 -15.643 1.00 69.62 128 GLY A N 1
ATOM 951 C CA . GLY A 1 128 ? 3.479 -12.401 -16.815 1.00 69.62 128 GLY A CA 1
ATOM 952 C C . GLY A 1 128 ? 2.866 -11.849 -18.109 1.00 69.62 128 GLY A C 1
ATOM 953 O O . GLY A 1 128 ? 1.792 -11.234 -18.088 1.00 69.62 128 GLY A O 1
ATOM 954 N N . GLY A 1 129 ? 3.538 -12.078 -19.240 1.00 63.72 129 GLY A N 1
ATOM 955 C CA . GLY A 1 129 ? 3.018 -11.749 -20.568 1.00 63.72 129 GLY A CA 1
ATOM 956 C C . GLY A 1 129 ? 4.073 -11.750 -21.676 1.00 63.72 129 GLY A C 1
ATOM 957 O O . GLY A 1 129 ? 5.273 -11.793 -21.408 1.00 63.72 129 GLY A O 1
ATOM 958 N N . ASP A 1 130 ? 3.590 -11.681 -22.918 1.00 55.16 130 ASP A N 1
ATOM 959 C CA . ASP A 1 130 ? 4.394 -11.730 -24.150 1.00 55.16 130 ASP A CA 1
ATOM 960 C C . ASP A 1 130 ? 5.201 -10.438 -24.411 1.00 55.16 130 ASP A C 1
ATOM 962 O O . ASP A 1 130 ? 6.177 -10.451 -25.158 1.00 55.16 130 ASP A O 1
ATOM 966 N N . ASP A 1 131 ? 4.843 -9.329 -23.754 1.00 55.47 131 ASP A N 1
ATOM 967 C CA . ASP A 1 131 ? 5.425 -7.988 -23.953 1.00 55.47 131 ASP A CA 1
ATOM 968 C C . ASP A 1 131 ? 6.689 -7.711 -23.108 1.00 55.47 131 ASP A C 1
ATOM 970 O O . ASP A 1 131 ? 7.074 -6.555 -22.899 1.00 55.47 131 ASP A O 1
ATOM 974 N N . GLY A 1 132 ? 7.333 -8.761 -22.589 1.00 63.56 132 GLY A N 1
ATOM 975 C CA . GLY A 1 132 ? 8.451 -8.651 -21.649 1.00 63.56 132 GLY A CA 1
ATOM 976 C C . GLY A 1 132 ? 8.006 -8.384 -20.200 1.00 63.56 132 GLY A C 1
ATOM 977 O O . GLY A 1 132 ? 6.810 -8.361 -19.901 1.00 63.56 132 GLY A O 1
ATOM 978 N N . PRO A 1 133 ? 8.956 -8.218 -19.260 1.00 72.19 133 PRO A N 1
ATOM 979 C CA . PRO A 1 133 ? 8.669 -8.182 -17.827 1.00 72.19 133 PRO A CA 1
ATOM 980 C C . PRO A 1 133 ? 8.091 -6.828 -17.399 1.00 72.19 133 PRO A C 1
ATOM 982 O O . PRO A 1 133 ? 8.780 -6.041 -16.770 1.00 72.19 133 PRO A O 1
ATOM 985 N N . ARG A 1 134 ? 6.836 -6.525 -17.738 1.00 86.38 134 ARG A N 1
ATOM 986 C CA . ARG A 1 134 ? 6.154 -5.325 -17.227 1.00 86.38 134 ARG A CA 1
ATOM 987 C C . ARG A 1 134 ? 5.588 -5.548 -15.827 1.00 86.38 134 ARG A C 1
ATOM 989 O O . ARG A 1 134 ? 5.319 -6.674 -15.409 1.00 86.38 134 ARG A O 1
ATOM 996 N N . PHE A 1 135 ? 5.347 -4.442 -15.133 1.00 91.50 135 PHE A N 1
ATOM 997 C CA . PHE A 1 135 ? 4.780 -4.422 -13.787 1.00 91.50 135 PHE A CA 1
ATOM 998 C C . PHE A 1 135 ? 3.415 -3.724 -13.755 1.00 91.50 135 PHE A C 1
ATOM 1000 O O . PHE A 1 135 ? 3.036 -2.990 -14.670 1.00 91.50 135 PHE A O 1
ATOM 1007 N N . LEU A 1 136 ? 2.673 -3.935 -12.675 1.00 92.75 136 LEU A N 1
ATOM 1008 C CA . LEU A 1 136 ? 1.529 -3.114 -12.288 1.00 92.75 136 LEU A CA 1
ATOM 1009 C C . LEU A 1 136 ? 1.921 -2.275 -11.075 1.00 92.75 136 LEU A C 1
ATOM 1011 O O . LEU A 1 136 ? 2.467 -2.803 -10.110 1.00 92.75 136 LEU A O 1
ATOM 1015 N N . ASN A 1 137 ? 1.622 -0.979 -11.097 1.00 93.69 137 ASN A N 1
ATOM 1016 C CA . ASN A 1 137 ? 1.691 -0.158 -9.893 1.00 93.69 137 ASN A CA 1
ATOM 1017 C C . ASN A 1 137 ? 0.472 -0.492 -9.025 1.00 93.69 137 ASN A C 1
ATOM 1019 O O . ASN A 1 137 ? -0.647 -0.086 -9.348 1.00 93.69 137 ASN A O 1
ATOM 1023 N N . SER A 1 138 ? 0.701 -1.297 -7.989 1.00 93.94 138 SER A N 1
ATOM 1024 C CA . SER A 1 138 ? -0.352 -1.982 -7.246 1.00 93.94 138 SER A CA 1
ATOM 1025 C C . SER A 1 138 ? -0.439 -1.456 -5.822 1.00 93.94 138 SER A C 1
ATOM 1027 O O . SER A 1 138 ? 0.559 -1.403 -5.105 1.00 93.94 138 SER A O 1
ATOM 1029 N N . THR A 1 139 ? -1.645 -1.105 -5.392 1.00 95.06 139 THR A N 1
ATOM 1030 C CA . THR A 1 139 ? -1.978 -0.831 -3.995 1.00 95.06 139 THR A CA 1
ATOM 1031 C C . THR A 1 139 ? -2.709 -2.032 -3.412 1.00 95.06 139 THR A C 1
ATOM 1033 O O . THR A 1 139 ? -3.750 -2.431 -3.927 1.00 95.06 139 THR A O 1
ATOM 1036 N N . TYR A 1 140 ? -2.191 -2.568 -2.313 1.00 94.50 140 TYR A N 1
ATOM 1037 C CA . TYR A 1 140 ? -2.758 -3.689 -1.575 1.00 94.50 140 TYR A CA 1
ATOM 1038 C C . TYR A 1 140 ? -3.475 -3.171 -0.330 1.00 94.50 140 TYR A C 1
ATOM 1040 O O . TYR A 1 140 ? -2.904 -2.393 0.439 1.00 94.50 140 TYR A O 1
ATOM 1048 N N . LEU A 1 141 ? -4.708 -3.623 -0.118 1.00 95.56 141 LEU A N 1
ATOM 1049 C CA . LEU A 1 141 ? -5.444 -3.438 1.127 1.00 95.56 141 LEU A CA 1
ATOM 1050 C C . LEU A 1 141 ? -5.231 -4.649 2.037 1.00 95.56 141 LEU A C 1
ATOM 1052 O O . LEU A 1 141 ? -5.849 -5.690 1.847 1.00 95.56 141 LEU A O 1
ATOM 1056 N N . ILE A 1 142 ? -4.409 -4.486 3.070 1.00 96.06 142 ILE A N 1
ATOM 1057 C CA . ILE A 1 142 ? -4.245 -5.488 4.122 1.00 96.06 142 ILE A CA 1
ATOM 1058 C C . ILE A 1 142 ? -5.335 -5.241 5.170 1.00 96.06 142 ILE A C 1
ATOM 1060 O O . ILE A 1 142 ? -5.332 -4.215 5.858 1.00 96.06 142 ILE A O 1
ATOM 1064 N N . CYS A 1 143 ? -6.286 -6.167 5.266 1.00 95.44 143 CYS A N 1
ATOM 1065 C CA . CYS A 1 143 ? -7.444 -6.115 6.164 1.00 95.44 143 CYS A CA 1
ATOM 1066 C C . CYS A 1 143 ? -7.693 -7.481 6.833 1.00 95.44 143 CYS A C 1
ATOM 1068 O O . CYS A 1 143 ? -6.820 -8.343 6.816 1.00 95.44 143 CYS A O 1
ATOM 1070 N N . GLU A 1 144 ? -8.851 -7.692 7.470 1.00 94.81 144 GLU A N 1
ATOM 1071 C CA . GLU A 1 144 ? -9.209 -8.984 8.080 1.00 94.81 144 GLU A CA 1
ATOM 1072 C C . GLU A 1 144 ? -9.184 -10.142 7.070 1.00 94.81 144 GLU A C 1
ATOM 1074 O O . GLU A 1 144 ? -8.597 -11.176 7.384 1.00 94.81 144 GLU A O 1
ATOM 1079 N N . ASP A 1 145 ? -9.724 -9.913 5.871 1.00 94.62 145 ASP A N 1
ATOM 1080 C CA . ASP A 1 145 ? -9.896 -10.911 4.805 1.00 94.62 145 ASP A CA 1
ATOM 1081 C C . ASP A 1 145 ? -8.644 -11.128 3.938 1.00 94.62 145 ASP A C 1
ATOM 1083 O O . ASP A 1 145 ? -8.663 -11.973 3.050 1.00 94.62 145 ASP A O 1
ATOM 1087 N N . PHE A 1 146 ? -7.579 -10.352 4.160 1.00 93.88 146 PHE A N 1
ATOM 1088 C CA . PHE A 1 146 ? -6.330 -10.485 3.409 1.00 93.88 146 PHE A CA 1
ATOM 1089 C C . PHE A 1 146 ? -5.587 -11.761 3.826 1.00 93.88 146 PHE A C 1
ATOM 1091 O O . PHE A 1 146 ? -5.278 -11.918 5.013 1.00 93.88 146 PHE A O 1
ATOM 1098 N N . ASP A 1 147 ? -5.260 -12.630 2.872 1.00 94.31 147 ASP A N 1
ATOM 1099 C CA . ASP A 1 147 ? -4.576 -13.899 3.117 1.00 94.31 147 ASP A CA 1
ATOM 1100 C C . ASP A 1 147 ? -3.224 -13.943 2.383 1.00 94.31 147 ASP A C 1
ATOM 1102 O O . ASP A 1 147 ? -3.179 -14.218 1.182 1.00 94.31 147 ASP A O 1
ATOM 1106 N N . PRO A 1 148 ? -2.093 -13.704 3.080 1.00 90.50 148 PRO A N 1
ATOM 1107 C CA . PRO A 1 148 ? -0.782 -13.719 2.435 1.00 90.50 148 PRO A CA 1
ATOM 1108 C C . PRO A 1 148 ? -0.473 -15.067 1.763 1.00 90.50 148 PRO A C 1
ATOM 1110 O O . PRO A 1 148 ? 0.251 -15.073 0.767 1.00 90.50 148 PRO A O 1
ATOM 1113 N N . ASP A 1 149 ? -1.067 -16.168 2.237 1.00 92.94 149 ASP A N 1
ATOM 1114 C CA . ASP A 1 149 ? -0.848 -17.515 1.711 1.00 92.94 149 ASP A CA 1
ATOM 1115 C C . ASP A 1 149 ? -1.753 -17.853 0.502 1.00 92.94 149 ASP A C 1
ATOM 1117 O O . ASP A 1 149 ? -1.486 -18.835 -0.200 1.00 92.94 149 ASP A O 1
ATOM 1121 N N . ASP A 1 150 ? -2.784 -17.044 0.206 1.00 91.62 150 ASP A N 1
ATOM 1122 C CA . ASP A 1 150 ? -3.670 -17.209 -0.960 1.00 91.62 150 ASP A CA 1
ATOM 1123 C C . ASP A 1 150 ? -3.748 -15.937 -1.834 1.00 91.62 150 ASP A C 1
ATOM 1125 O O . ASP A 1 150 ? -4.729 -15.183 -1.811 1.00 91.62 150 ASP A O 1
ATOM 1129 N N . PRO A 1 151 ? -2.748 -15.721 -2.712 1.00 86.56 151 PRO A N 1
ATOM 1130 C CA . PRO A 1 151 ? -2.730 -14.584 -3.624 1.00 86.56 151 PRO A CA 1
ATOM 1131 C C . PRO A 1 151 ? -3.947 -14.434 -4.529 1.00 86.56 151 PRO A C 1
ATOM 1133 O O . PRO A 1 151 ? -4.260 -13.323 -4.959 1.00 86.56 151 PRO A O 1
ATOM 1136 N N . ALA A 1 152 ? -4.605 -15.542 -4.866 1.00 87.88 152 ALA A N 1
ATOM 1137 C CA . ALA A 1 152 ? -5.759 -15.511 -5.746 1.00 87.88 152 ALA A CA 1
ATOM 1138 C C . ALA A 1 152 ? -6.995 -14.965 -5.017 1.00 87.88 152 ALA A C 1
ATOM 1140 O O . ALA A 1 152 ? -7.798 -14.259 -5.635 1.00 87.88 152 ALA A O 1
ATOM 1141 N N . ALA A 1 153 ? -7.130 -15.250 -3.718 1.00 86.50 153 ALA A N 1
ATOM 1142 C CA . ALA A 1 153 ? -8.187 -14.693 -2.879 1.00 86.50 153 ALA A CA 1
ATOM 1143 C C . ALA A 1 153 ? -8.051 -13.168 -2.710 1.00 86.50 153 ALA A C 1
ATOM 1145 O O . ALA A 1 153 ? -9.057 -12.452 -2.715 1.00 86.50 153 ALA A O 1
ATOM 1146 N N . ASP A 1 154 ? -6.817 -12.659 -2.660 1.00 89.44 154 ASP A N 1
ATOM 1147 C CA . ASP A 1 154 ? -6.531 -11.235 -2.456 1.00 89.44 154 ASP A CA 1
ATOM 1148 C C . ASP A 1 154 ? -6.786 -10.350 -3.683 1.00 89.44 154 ASP A C 1
ATOM 1150 O O . ASP A 1 154 ? -6.749 -9.127 -3.573 1.00 89.44 154 ASP A O 1
ATOM 1154 N N . GLU A 1 155 ? -7.042 -10.903 -4.871 1.00 89.62 155 GLU A N 1
ATOM 1155 C CA . GLU A 1 155 ? -7.117 -10.110 -6.110 1.00 89.62 155 GLU A CA 1
ATOM 1156 C C . GLU A 1 155 ? -8.235 -9.044 -6.067 1.00 89.62 155 GLU A C 1
ATOM 1158 O O . GLU A 1 155 ? -8.187 -8.044 -6.786 1.00 89.62 155 GLU A O 1
ATOM 1163 N N . ALA A 1 156 ? -9.254 -9.209 -5.216 1.00 89.88 156 ALA A N 1
ATOM 1164 C CA . ALA A 1 156 ? -10.286 -8.196 -4.965 1.00 89.88 156 ALA A CA 1
ATOM 1165 C C . ALA A 1 156 ? -9.822 -7.044 -4.045 1.00 89.88 156 ALA A C 1
ATOM 1167 O O . ALA A 1 156 ? -10.437 -5.978 -4.044 1.00 89.88 156 ALA A O 1
ATOM 1168 N N . LEU A 1 157 ? -8.742 -7.252 -3.290 1.00 92.75 157 LEU A N 1
ATOM 1169 C CA . LEU A 1 157 ? -8.123 -6.317 -2.345 1.00 92.75 157 LEU A CA 1
ATOM 1170 C C . LEU A 1 157 ? -6.946 -5.544 -2.964 1.00 92.75 157 LEU A C 1
ATOM 1172 O O . LEU A 1 157 ? -6.279 -4.769 -2.277 1.00 92.75 157 LEU A O 1
ATOM 1176 N N . ILE A 1 158 ? -6.699 -5.742 -4.260 1.00 93.06 158 ILE A N 1
ATOM 1177 C CA . ILE A 1 158 ? -5.632 -5.088 -5.013 1.00 93.06 158 ILE A CA 1
ATOM 1178 C C . ILE A 1 158 ? -6.239 -4.082 -5.994 1.00 93.06 158 ILE A C 1
ATOM 1180 O O . ILE A 1 158 ? -7.180 -4.372 -6.740 1.00 93.06 158 ILE A O 1
ATOM 1184 N N . TYR A 1 159 ? -5.678 -2.877 -5.984 1.00 94.19 159 TYR A N 1
ATOM 1185 C CA . TYR A 1 159 ? -5.893 -1.847 -6.990 1.00 94.19 159 TYR A CA 1
ATOM 1186 C C . TYR A 1 159 ? -4.655 -1.720 -7.862 1.00 94.19 159 TYR A C 1
ATOM 1188 O O . TYR A 1 159 ? -3.589 -1.386 -7.354 1.00 94.19 159 TYR A O 1
ATOM 1196 N N . ASP A 1 160 ? -4.810 -1.884 -9.169 1.00 94.25 160 ASP A N 1
ATOM 1197 C CA . ASP A 1 160 ? -3.757 -1.573 -10.129 1.00 94.25 160 ASP A CA 1
ATOM 1198 C C . ASP A 1 160 ? -4.039 -0.211 -10.763 1.00 94.25 160 ASP A C 1
ATOM 1200 O O . ASP A 1 160 ? -5.126 0.024 -11.291 1.00 94.25 160 ASP A O 1
ATOM 1204 N N . LYS A 1 161 ? -3.058 0.690 -10.752 1.00 93.19 161 LYS A N 1
ATOM 1205 C CA . LYS A 1 161 ? -3.214 2.052 -11.274 1.00 93.19 161 LYS A CA 1
ATOM 1206 C C . LYS A 1 161 ? -3.617 2.045 -12.754 1.00 93.19 161 LYS A C 1
ATOM 1208 O O . LYS A 1 161 ? -2.839 1.636 -13.616 1.00 93.19 161 LYS A O 1
ATOM 1213 N N . THR A 1 162 ? -4.807 2.559 -13.076 1.00 93.19 162 THR A N 1
ATOM 1214 C CA . THR A 1 162 ? -5.278 2.636 -14.474 1.00 93.19 162 THR A CA 1
ATOM 1215 C C . THR A 1 162 ? -4.505 3.668 -15.298 1.00 93.19 162 THR A C 1
ATOM 1217 O O . THR A 1 162 ? -4.244 3.461 -16.483 1.00 93.19 162 THR A O 1
ATOM 1220 N N . PHE A 1 163 ? -4.112 4.783 -14.678 1.00 90.31 163 PHE A N 1
ATOM 1221 C CA . PHE A 1 163 ? -3.522 5.932 -15.369 1.00 90.31 163 PHE A CA 1
ATOM 1222 C C . PHE A 1 163 ? -2.084 6.188 -14.899 1.00 90.31 163 PHE A C 1
ATOM 1224 O O . PHE A 1 163 ? -1.857 7.094 -14.088 1.00 90.31 163 PHE A O 1
ATOM 1231 N N . PRO A 1 164 ? -1.096 5.406 -15.374 1.00 87.44 164 PRO A N 1
ATOM 1232 C CA . PRO A 1 164 ? 0.300 5.721 -15.121 1.00 87.44 164 PRO A CA 1
ATOM 1233 C C . PRO A 1 164 ? 0.651 7.061 -15.802 1.00 87.44 164 PRO A C 1
ATOM 1235 O O . PRO A 1 164 ? 0.379 7.223 -17.001 1.00 87.44 164 PRO A O 1
ATOM 1238 N N . PRO A 1 165 ? 1.220 8.045 -15.078 1.00 85.50 165 PRO A N 1
ATOM 1239 C CA . PRO A 1 165 ? 1.685 9.298 -15.656 1.00 85.50 165 PRO A CA 1
ATOM 1240 C C . PRO A 1 165 ? 2.686 9.044 -16.784 1.00 85.50 165 PRO A C 1
ATOM 1242 O O . PRO A 1 165 ? 3.475 8.098 -16.749 1.00 85.50 165 PRO A O 1
ATOM 1245 N N . ALA A 1 166 ? 2.657 9.916 -17.792 1.00 83.44 166 ALA A N 1
ATOM 1246 C CA . ALA A 1 166 ? 3.605 9.859 -18.896 1.00 83.44 166 ALA A CA 1
ATOM 1247 C C . ALA A 1 166 ? 5.057 9.940 -18.395 1.00 83.44 166 ALA A C 1
ATOM 1249 O O . ALA A 1 166 ? 5.357 10.647 -17.431 1.00 83.44 166 ALA A O 1
ATOM 1250 N N . GLY A 1 167 ? 5.962 9.243 -19.084 1.00 87.50 167 GLY A N 1
ATOM 1251 C CA . GLY A 1 167 ? 7.386 9.201 -18.752 1.00 87.50 167 GLY A CA 1
ATOM 1252 C C . GLY A 1 167 ? 7.819 7.835 -18.227 1.00 87.50 167 GLY A C 1
ATOM 1253 O O . GLY A 1 167 ? 7.389 6.807 -18.748 1.00 87.50 167 GLY A O 1
ATOM 1254 N N . ARG A 1 168 ? 8.691 7.830 -17.210 1.00 85.00 168 ARG A N 1
ATOM 1255 C CA . ARG A 1 168 ? 9.366 6.617 -16.712 1.00 85.00 168 ARG A CA 1
ATOM 1256 C C . ARG A 1 168 ? 8.390 5.526 -16.270 1.00 85.00 168 ARG A C 1
ATOM 1258 O O . ARG A 1 168 ? 8.584 4.370 -16.617 1.00 85.00 168 ARG A O 1
ATOM 1265 N N . GLU A 1 169 ? 7.303 5.877 -15.587 1.00 87.25 169 GLU A N 1
ATOM 1266 C CA . GLU A 1 169 ? 6.339 4.884 -15.098 1.00 87.25 169 GLU A CA 1
ATOM 1267 C C . GLU A 1 169 ? 5.687 4.080 -16.238 1.00 87.25 169 GLU A C 1
ATOM 1269 O O . GLU A 1 169 ? 5.553 2.867 -16.115 1.00 87.25 169 GLU A O 1
ATOM 1274 N N . GLN A 1 170 ? 5.371 4.693 -17.384 1.00 89.69 170 GLN A N 1
ATOM 1275 C CA . GLN A 1 170 ? 4.799 3.985 -18.546 1.00 89.69 170 GLN A CA 1
ATOM 1276 C C . GLN A 1 170 ? 5.787 3.055 -19.266 1.00 89.69 170 GLN A C 1
ATOM 1278 O O . GLN A 1 170 ? 5.365 2.176 -20.022 1.00 89.69 170 GLN A O 1
ATOM 1283 N N . VAL A 1 171 ? 7.094 3.248 -19.057 1.00 89.06 171 VAL A N 1
ATOM 1284 C CA . VAL A 1 171 ? 8.124 2.345 -19.589 1.00 89.06 171 VAL A CA 1
ATOM 1285 C C . VAL A 1 171 ? 8.078 1.014 -18.842 1.00 89.06 171 VAL A C 1
ATOM 1287 O O . VAL A 1 171 ? 8.090 -0.042 -19.469 1.00 89.06 171 VAL A O 1
ATOM 1290 N N . TYR A 1 172 ? 7.973 1.074 -17.513 1.00 88.38 172 TYR A N 1
ATOM 1291 C CA . TYR A 1 172 ? 8.064 -0.096 -16.640 1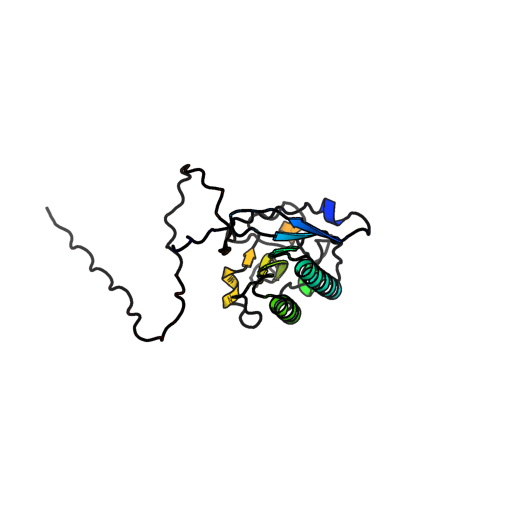.00 88.38 172 TYR A CA 1
ATOM 1292 C C . TYR A 1 172 ? 6.711 -0.734 -16.320 1.00 88.38 172 TYR A C 1
ATOM 1294 O O . TYR A 1 172 ? 6.630 -1.938 -16.069 1.00 88.38 172 TYR A O 1
ATOM 1302 N N . THR A 1 173 ? 5.639 0.057 -16.330 1.00 90.69 173 THR A N 1
ATOM 1303 C CA . THR A 1 173 ? 4.307 -0.390 -15.914 1.00 90.69 173 THR A CA 1
ATOM 1304 C C . THR A 1 173 ? 3.321 -0.461 -17.072 1.00 90.69 173 THR A C 1
ATOM 1306 O O . THR A 1 173 ? 3.511 0.124 -18.142 1.00 90.69 173 THR A O 1
ATOM 1309 N N . ARG A 1 174 ? 2.240 -1.208 -16.862 1.00 91.94 174 ARG A N 1
ATOM 1310 C CA . ARG A 1 174 ? 1.038 -1.162 -17.696 1.00 91.94 174 ARG A CA 1
ATOM 1311 C C . ARG A 1 174 ? -0.157 -0.693 -16.870 1.00 91.94 174 ARG A C 1
ATOM 1313 O O . ARG A 1 174 ? -0.132 -0.760 -15.644 1.00 91.94 174 ARG A O 1
ATOM 1320 N N . SER A 1 175 ? -1.202 -0.242 -17.555 1.00 92.75 175 SER A N 1
ATOM 1321 C CA . SER A 1 175 ? -2.452 0.162 -16.914 1.00 92.75 175 SER A CA 1
ATOM 1322 C C . SER A 1 175 ? -3.156 -1.018 -16.249 1.00 92.75 175 SER A C 1
ATOM 1324 O O . SER A 1 175 ? -3.266 -2.101 -16.830 1.00 92.75 175 SER A O 1
ATOM 1326 N N . GLY A 1 176 ? -3.676 -0.771 -15.050 1.00 92.38 176 GLY A N 1
ATOM 1327 C CA . GLY A 1 176 ? -4.704 -1.600 -14.436 1.00 92.38 176 GLY A CA 1
ATOM 1328 C C . GLY A 1 176 ? -6.022 -1.572 -15.214 1.00 92.38 176 GLY A C 1
ATOM 1329 O O . GLY A 1 176 ? -6.245 -0.715 -16.068 1.00 92.38 176 GLY A O 1
ATOM 1330 N N . MET A 1 177 ? -6.902 -2.527 -14.906 1.00 90.38 177 MET A N 1
ATOM 1331 C CA . MET A 1 177 ? -8.207 -2.684 -15.571 1.00 90.38 177 MET A CA 1
ATOM 1332 C C . MET A 1 177 ? -9.388 -2.177 -14.732 1.00 90.38 177 MET A C 1
ATOM 1334 O O . MET A 1 177 ? -10.522 -2.177 -15.212 1.00 90.38 177 MET A O 1
ATOM 1338 N N . ARG A 1 178 ? -9.152 -1.803 -13.468 1.00 85.44 178 ARG A N 1
ATOM 1339 C CA . ARG A 1 178 ? -10.184 -1.344 -12.531 1.00 85.44 178 ARG A CA 1
ATOM 1340 C C . ARG A 1 178 ? -9.872 0.078 -12.096 1.00 85.44 178 ARG A C 1
ATOM 1342 O O . ARG A 1 178 ? -8.795 0.331 -11.581 1.00 85.44 178 ARG A O 1
ATOM 1349 N N . ASP A 1 179 ? -10.848 0.967 -12.225 1.00 82.19 179 ASP A N 1
ATOM 1350 C CA . ASP A 1 179 ? -10.653 2.393 -11.931 1.00 82.19 179 ASP A CA 1
ATOM 1351 C C . ASP A 1 179 ? -10.669 2.734 -10.439 1.00 82.19 179 ASP A C 1
ATOM 1353 O O . ASP A 1 179 ? -10.210 3.805 -10.046 1.00 82.19 179 ASP A O 1
ATOM 1357 N N . VAL A 1 180 ? -11.226 1.855 -9.602 1.00 83.62 180 VAL A N 1
ATOM 1358 C CA . VAL A 1 180 ? -11.403 2.104 -8.169 1.00 83.62 180 VAL A CA 1
ATOM 1359 C C . VAL A 1 180 ? -11.242 0.827 -7.353 1.00 83.62 180 VAL A C 1
ATOM 1361 O O . VAL A 1 180 ? -11.658 -0.252 -7.776 1.00 83.62 180 VAL A O 1
ATOM 1364 N N . LEU A 1 181 ? -10.706 0.982 -6.143 1.00 83.38 181 LEU A N 1
ATOM 1365 C CA . LEU A 1 181 ? -10.814 0.010 -5.060 1.00 83.38 181 LEU A CA 1
ATOM 1366 C C . LEU A 1 181 ? -11.724 0.582 -3.980 1.00 83.38 181 LEU A C 1
ATOM 1368 O O . LEU A 1 181 ? -11.543 1.708 -3.514 1.00 83.38 181 LEU A O 1
ATOM 1372 N N . THR A 1 182 ? -12.722 -0.205 -3.604 1.00 84.06 182 THR A N 1
ATOM 1373 C CA . THR A 1 182 ? -13.726 0.157 -2.606 1.00 84.06 182 THR A CA 1
ATOM 1374 C C . THR A 1 182 ? -13.815 -0.938 -1.566 1.00 84.06 182 THR A C 1
ATOM 1376 O O . THR A 1 182 ? -13.903 -2.110 -1.923 1.00 84.06 182 THR A O 1
ATOM 1379 N N . PHE A 1 183 ? -13.864 -0.554 -0.298 1.00 81.69 183 PHE A N 1
ATOM 1380 C CA . PHE A 1 183 ? -14.059 -1.474 0.812 1.00 81.69 183 PHE A CA 1
ATOM 1381 C C . PHE A 1 183 ? -14.983 -0.845 1.852 1.00 81.69 183 PHE A C 1
ATOM 1383 O O . PHE A 1 183 ? -15.091 0.384 1.968 1.00 81.69 183 PHE A O 1
ATOM 1390 N N . ASP A 1 184 ? -15.685 -1.705 2.583 1.00 81.38 184 ASP A N 1
ATOM 1391 C CA . ASP A 1 184 ? -16.619 -1.275 3.610 1.00 81.38 184 ASP A CA 1
ATOM 1392 C C . ASP A 1 184 ? -15.872 -0.947 4.898 1.00 81.38 184 ASP A C 1
ATOM 1394 O O . ASP A 1 184 ? -14.985 -1.670 5.343 1.00 81.38 184 ASP A O 1
ATOM 1398 N N . THR A 1 185 ? -16.256 0.165 5.519 1.00 75.06 185 THR A N 1
ATOM 1399 C CA . THR A 1 185 ? -15.651 0.625 6.771 1.00 75.06 185 THR A CA 1
ATOM 1400 C C . THR A 1 185 ? -16.737 0.682 7.842 1.00 75.06 185 THR A C 1
ATOM 1402 O O . THR A 1 185 ? -17.574 1.590 7.832 1.00 75.06 185 THR A O 1
ATOM 1405 N N . PRO A 1 186 ? -16.797 -0.301 8.763 1.00 69.50 186 PRO A N 1
ATOM 1406 C CA . PRO A 1 186 ? -17.819 -0.309 9.800 1.00 69.50 186 PRO A CA 1
ATOM 1407 C C . PRO A 1 186 ? -17.756 0.978 10.631 1.00 69.50 186 PRO A C 1
ATOM 1409 O O . PRO A 1 186 ? -16.706 1.317 11.167 1.00 69.50 186 PRO A O 1
ATOM 1412 N N . GLY A 1 187 ? -18.878 1.693 10.744 1.00 61.34 187 GLY A N 1
ATOM 1413 C CA . GLY A 1 187 ? -19.005 2.885 11.594 1.00 61.34 187 GLY A CA 1
ATOM 1414 C C . GLY A 1 187 ? -18.714 4.231 10.920 1.00 61.34 187 GLY A C 1
ATOM 1415 O O . GLY A 1 187 ? -19.133 5.265 11.439 1.00 61.34 187 GLY A O 1
ATOM 1416 N N . VAL A 1 188 ? -18.100 4.264 9.739 1.00 53.81 188 VAL A N 1
ATOM 1417 C CA . VAL A 1 188 ? -18.065 5.496 8.936 1.00 53.81 188 VAL A CA 1
ATOM 1418 C C . VAL A 1 188 ? -19.470 5.685 8.368 1.00 53.81 188 VAL A C 1
ATOM 1420 O O . VAL A 1 188 ? -20.079 4.722 7.927 1.00 53.81 188 VAL A O 1
ATOM 1423 N N . ALA A 1 189 ? -20.047 6.883 8.412 1.00 43.38 189 ALA A N 1
ATOM 1424 C CA . ALA A 1 189 ? -21.273 7.195 7.672 1.00 43.38 189 ALA A CA 1
ATOM 1425 C C . ALA A 1 189 ? -20.862 7.918 6.393 1.00 43.38 189 ALA A C 1
ATOM 1427 O O . ALA A 1 189 ? -20.105 8.888 6.460 1.00 43.38 189 ALA A O 1
ATOM 1428 N N . SER A 1 190 ? -21.332 7.458 5.234 1.00 40.62 190 SER A N 1
ATOM 1429 C CA . SER A 1 190 ? -21.047 8.095 3.946 1.00 40.62 190 SER A CA 1
ATOM 1430 C C . SER A 1 190 ? -21.640 9.500 3.943 1.00 40.62 190 SER A C 1
ATOM 1432 O O . SER A 1 190 ? -22.838 9.674 3.743 1.00 40.62 190 SER A O 1
ATOM 1434 N N . ALA A 1 191 ? -20.799 10.511 4.157 1.00 32.50 191 ALA A N 1
ATOM 1435 C CA . ALA A 1 191 ? -21.186 11.916 4.036 1.00 32.50 191 ALA A CA 1
ATOM 1436 C C . ALA A 1 191 ? -21.198 12.409 2.574 1.00 32.50 191 ALA A C 1
ATOM 1438 O O . ALA A 1 191 ? -21.561 13.551 2.311 1.00 32.50 191 ALA A O 1
ATOM 1439 N N . CYS A 1 192 ? -20.850 11.553 1.608 1.00 29.34 192 CYS A N 1
ATOM 1440 C CA . CYS A 1 192 ? -20.869 11.883 0.186 1.00 29.34 192 CYS A CA 1
ATOM 1441 C C . CYS A 1 192 ? -21.977 11.107 -0.534 1.00 29.34 192 CYS A C 1
ATOM 1443 O O . CYS A 1 192 ? -21.746 10.072 -1.149 1.00 29.34 192 CYS A O 1
ATOM 1445 N N . SER A 1 193 ? -23.193 11.641 -0.474 1.00 26.95 193 SER A N 1
ATOM 1446 C CA . SER A 1 193 ? -24.176 11.470 -1.543 1.00 26.95 193 SER A CA 1
ATOM 1447 C C . SER A 1 193 ? -24.574 12.853 -2.041 1.00 26.95 193 SER A C 1
ATOM 1449 O O . SER A 1 193 ? -25.386 13.512 -1.397 1.00 26.95 193 SER A O 1
ATOM 1451 N N . PRO A 1 194 ? -24.092 13.305 -3.205 1.00 31.70 194 PRO A N 1
ATOM 1452 C CA . PRO A 1 194 ? -24.955 14.027 -4.105 1.00 31.70 194 PRO A CA 1
ATOM 1453 C C . PRO A 1 194 ? -25.748 12.972 -4.876 1.00 31.70 194 PRO A C 1
ATOM 1455 O O . PRO A 1 194 ? -25.215 12.252 -5.720 1.00 31.70 194 PRO A O 1
ATOM 1458 N N . ALA A 1 195 ? -27.040 12.877 -4.577 1.00 34.38 195 ALA A N 1
ATOM 1459 C CA . ALA A 1 195 ? -27.996 12.369 -5.545 1.00 34.38 195 ALA A CA 1
ATOM 1460 C C . ALA A 1 195 ? -27.834 13.208 -6.825 1.00 34.38 195 ALA A C 1
ATOM 1462 O O . ALA A 1 195 ? -28.233 14.368 -6.874 1.00 34.38 195 ALA A O 1
ATOM 1463 N N . GLY A 1 196 ? -27.156 12.654 -7.824 1.00 30.95 196 GLY A N 1
ATOM 1464 C CA . GLY A 1 196 ? -26.795 13.363 -9.043 1.00 30.95 196 GLY A CA 1
ATOM 1465 C C . GLY A 1 196 ? -26.286 12.373 -10.073 1.00 30.95 196 GLY A C 1
ATOM 1466 O O . GLY A 1 196 ? -25.103 12.066 -10.128 1.00 30.95 196 GLY A O 1
ATOM 1467 N N . THR A 1 197 ? -27.231 11.840 -10.837 1.00 38.03 197 THR A N 1
ATOM 1468 C CA . THR A 1 197 ? -27.081 10.955 -11.994 1.00 38.03 197 THR A CA 1
ATOM 1469 C C . THR A 1 197 ? -25.798 11.181 -12.804 1.00 38.03 197 THR A C 1
ATOM 1471 O O . THR A 1 197 ? -25.749 12.061 -13.659 1.00 38.03 197 THR A O 1
ATOM 1474 N N . TRP A 1 198 ? -24.815 10.303 -12.623 1.00 31.41 198 TRP A N 1
ATOM 1475 C CA . TRP A 1 198 ? -23.961 9.863 -13.721 1.00 31.41 198 TRP A CA 1
ATOM 1476 C C . TRP A 1 198 ? -24.395 8.443 -14.054 1.00 31.41 198 TRP A C 1
ATOM 1478 O O . TRP A 1 198 ? -24.414 7.569 -13.190 1.00 31.41 198 TRP A O 1
ATOM 1488 N N . GLY A 1 199 ? -24.875 8.247 -15.281 1.00 38.84 199 GLY A N 1
ATOM 1489 C CA . GLY A 1 199 ? -25.355 6.956 -15.752 1.00 38.84 199 GLY A CA 1
ATOM 1490 C C . GLY A 1 199 ? -24.219 5.942 -15.757 1.00 38.84 199 GLY A C 1
ATOM 1491 O O . GLY A 1 199 ? -23.426 5.913 -16.691 1.00 38.84 199 GLY A O 1
ATOM 1492 N N . SER A 1 200 ? -24.143 5.112 -14.721 1.00 33.72 200 SER A N 1
ATOM 1493 C CA . SER A 1 200 ? -23.285 3.933 -14.717 1.00 33.72 200 SER A CA 1
ATOM 1494 C C . SER A 1 200 ? -24.024 2.740 -15.340 1.00 33.72 200 SER A C 1
ATOM 1496 O O . SER A 1 200 ? -25.231 2.579 -15.115 1.00 33.72 200 SER A O 1
ATOM 1498 N N . PRO A 1 201 ? -23.324 1.876 -16.099 1.00 39.28 201 PRO A N 1
ATOM 1499 C CA . PRO A 1 201 ? -23.861 0.602 -16.562 1.00 39.28 201 PRO A CA 1
ATOM 1500 C C . PRO A 1 201 ? -24.304 -0.243 -15.364 1.00 39.28 201 PRO A C 1
ATOM 1502 O O . PRO A 1 201 ? -23.708 -0.175 -14.289 1.00 39.28 201 PRO A O 1
ATOM 1505 N N . ARG A 1 202 ? -25.353 -1.053 -15.540 1.00 33.59 202 ARG A N 1
ATOM 1506 C CA . ARG A 1 202 ? -25.784 -2.026 -14.528 1.00 33.59 202 ARG A CA 1
ATOM 1507 C C . ARG A 1 202 ? -24.669 -3.052 -14.312 1.00 33.59 202 ARG A C 1
ATOM 1509 O O . ARG A 1 202 ? -24.566 -4.007 -15.072 1.00 33.59 202 ARG A O 1
ATOM 1516 N N . TRP A 1 203 ? -23.870 -2.868 -13.270 1.00 37.78 203 TRP A N 1
ATOM 1517 C CA . TRP A 1 203 ? -22.974 -3.906 -12.774 1.00 37.78 203 TRP A CA 1
ATOM 1518 C C . TRP A 1 203 ? -23.761 -4.900 -11.906 1.00 37.78 203 TRP A C 1
ATOM 1520 O O . TRP A 1 203 ? -24.681 -4.489 -11.184 1.00 37.78 203 TRP A O 1
ATOM 1530 N N . PRO A 1 204 ? -23.455 -6.208 -11.981 1.00 34.66 204 PRO A N 1
ATOM 1531 C CA . PRO A 1 204 ? -24.089 -7.202 -11.130 1.00 34.66 204 PRO A CA 1
ATOM 1532 C C . PRO A 1 204 ? -23.741 -6.906 -9.670 1.00 34.66 204 PRO A C 1
ATOM 1534 O O . PRO A 1 204 ? -22.591 -6.642 -9.326 1.00 34.66 204 PRO A O 1
ATOM 1537 N N . ARG A 1 205 ? -24.765 -6.915 -8.813 1.00 32.53 205 ARG A N 1
ATOM 1538 C CA . ARG A 1 205 ? -24.612 -6.739 -7.367 1.00 32.53 205 ARG A CA 1
ATOM 1539 C C . ARG A 1 205 ? -23.638 -7.801 -6.852 1.00 32.53 205 ARG A C 1
ATOM 1541 O O . ARG A 1 205 ? -23.869 -8.988 -7.071 1.00 32.53 205 ARG A O 1
ATOM 1548 N N . SER A 1 206 ? -22.570 -7.354 -6.201 1.00 35.09 206 SER A N 1
ATOM 1549 C CA . SER A 1 206 ? -21.578 -8.203 -5.554 1.00 35.09 206 SER A CA 1
ATOM 1550 C C . SER A 1 206 ? -22.220 -9.153 -4.540 1.00 35.09 206 SER A C 1
ATOM 1552 O O . SER A 1 206 ? -23.276 -8.885 -3.954 1.00 35.09 206 SER A O 1
ATOM 1554 N N . TRP A 1 207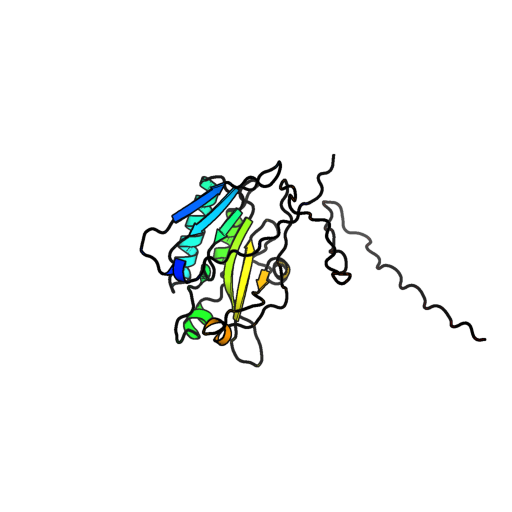 ? -21.565 -10.298 -4.380 1.00 30.47 207 TRP A N 1
ATOM 1555 C CA . TRP A 1 207 ? -21.924 -11.369 -3.468 1.00 30.47 207 TRP A CA 1
ATOM 1556 C C . TRP A 1 207 ? -21.898 -10.863 -2.024 1.00 30.47 207 TRP A C 1
ATOM 1558 O O . TRP A 1 207 ? -20.913 -10.288 -1.572 1.00 30.47 207 TRP A O 1
ATOM 1568 N N . ARG A 1 208 ? -22.993 -11.081 -1.290 1.00 33.31 208 ARG A N 1
ATOM 1569 C CA . ARG A 1 208 ? -23.006 -10.938 0.168 1.00 33.31 208 ARG A CA 1
ATOM 1570 C C . ARG A 1 208 ? -22.471 -12.235 0.766 1.00 33.31 208 ARG A C 1
ATOM 1572 O O . ARG A 1 208 ? -23.167 -13.246 0.704 1.00 33.31 208 ARG A O 1
ATOM 1579 N N . CYS A 1 209 ? -21.297 -12.202 1.383 1.00 31.11 209 CYS A N 1
ATOM 1580 C CA . CYS A 1 209 ? -20.915 -13.239 2.335 1.00 31.11 209 CYS A CA 1
ATOM 1581 C C . CYS A 1 209 ? -21.690 -12.990 3.634 1.00 31.11 209 CYS A C 1
ATOM 1583 O O . CYS A 1 209 ? -21.496 -11.989 4.321 1.00 31.11 209 CYS A O 1
ATOM 1585 N N . GLY A 1 210 ? -22.664 -13.861 3.901 1.00 29.19 210 GLY A N 1
ATOM 1586 C CA . GLY A 1 210 ? -23.440 -13.856 5.133 1.00 29.19 210 GLY A CA 1
ATOM 1587 C C . GLY A 1 210 ? -22.617 -14.416 6.287 1.00 29.19 210 GLY A C 1
ATOM 1588 O O . GLY A 1 210 ? -21.952 -15.441 6.156 1.00 29.19 210 GLY A O 1
ATOM 1589 N N . THR A 1 211 ? -22.696 -13.755 7.434 1.00 38.03 211 THR A N 1
ATOM 1590 C CA . THR A 1 211 ? -22.181 -14.259 8.701 1.00 38.03 211 THR A CA 1
ATOM 1591 C C . THR A 1 211 ? -22.970 -15.501 9.134 1.00 38.03 211 THR A C 1
ATOM 1593 O O . THR A 1 211 ? -24.142 -15.413 9.481 1.00 38.03 211 THR A O 1
ATOM 1596 N N . GLY A 1 212 ? -22.304 -16.659 9.116 1.00 32.81 212 GLY A N 1
ATOM 1597 C CA . GLY A 1 212 ? -22.600 -17.841 9.935 1.00 32.81 212 GLY A CA 1
ATOM 1598 C C . GLY A 1 212 ? -23.906 -18.603 9.672 1.00 32.81 212 GLY A C 1
ATOM 1599 O O . GLY A 1 212 ? -24.956 -18.224 10.176 1.00 32.81 212 GLY A O 1
ATOM 1600 N N . SER A 1 213 ? -23.817 -19.760 9.001 1.00 32.66 213 SER A N 1
ATOM 1601 C CA . SER A 1 213 ? -24.163 -21.110 9.520 1.00 32.66 213 SER A CA 1
ATOM 1602 C C . SER A 1 213 ? -24.346 -22.138 8.381 1.00 32.66 213 SER A C 1
ATOM 1604 O O . SER A 1 213 ? -25.248 -22.024 7.565 1.00 32.66 213 SER A O 1
ATOM 1606 N N . THR A 1 214 ? -23.472 -23.158 8.375 1.00 35.16 214 THR A N 1
ATOM 1607 C CA . THR A 1 214 ? -23.497 -24.460 7.652 1.00 35.16 214 THR A CA 1
ATOM 1608 C C . THR A 1 214 ? -23.720 -24.509 6.121 1.00 35.16 214 THR A C 1
ATOM 1610 O O . THR A 1 214 ? -24.740 -24.040 5.623 1.00 35.16 214 THR A O 1
ATOM 1613 N N . PRO A 1 215 ? -22.848 -25.203 5.353 1.00 38.03 215 PRO A N 1
ATOM 1614 C CA . PRO A 1 215 ? -22.992 -25.348 3.909 1.00 38.03 215 PRO A CA 1
ATOM 1615 C C . PRO A 1 215 ? -23.852 -26.572 3.568 1.00 38.03 215 PRO A C 1
ATOM 1617 O O . PRO A 1 215 ? -23.382 -27.706 3.571 1.00 38.03 215 PRO A O 1
ATOM 1620 N N . SER A 1 216 ? -25.122 -26.360 3.234 1.00 38.41 216 SER A N 1
ATOM 1621 C CA . SER A 1 216 ? -25.852 -27.314 2.396 1.00 38.41 216 SER A CA 1
ATOM 1622 C C . SER A 1 216 ? -26.963 -26.603 1.626 1.00 38.41 216 SER A C 1
ATOM 1624 O O . SER A 1 216 ? -27.792 -25.910 2.206 1.00 38.41 216 SER A O 1
ATOM 1626 N N . SER A 1 217 ? -26.962 -26.803 0.307 1.00 35.72 217 SER A N 1
ATOM 1627 C CA . SER A 1 217 ? -27.944 -26.342 -0.689 1.00 35.72 217 SER A CA 1
ATOM 1628 C C . SER A 1 217 ? -27.879 -24.873 -1.148 1.00 35.72 217 SER A C 1
ATOM 1630 O O . SER A 1 217 ? -28.748 -24.059 -0.861 1.00 35.72 217 SER A O 1
ATOM 1632 N N . CYS A 1 218 ? -26.916 -24.572 -2.022 1.00 31.89 218 CYS A N 1
ATOM 1633 C CA . CYS A 1 218 ? -27.122 -23.570 -3.072 1.00 31.89 218 CYS A CA 1
ATOM 1634 C C . CYS A 1 218 ? -27.384 -24.323 -4.383 1.00 31.89 218 CYS A C 1
ATOM 1636 O O . CYS A 1 218 ? -26.465 -24.900 -4.957 1.00 31.89 218 CYS A O 1
ATOM 1638 N N . SER A 1 219 ? -28.640 -24.363 -4.834 1.00 36.75 219 SER A N 1
ATOM 1639 C CA . SER A 1 219 ? -28.949 -24.714 -6.228 1.00 36.75 219 SER A CA 1
ATOM 1640 C C . SER A 1 219 ? -28.847 -23.447 -7.083 1.00 36.75 219 SER A C 1
ATOM 1642 O O . SER A 1 219 ? -29.255 -22.383 -6.608 1.00 36.75 219 SER A O 1
ATOM 1644 N N . PRO A 1 220 ? -28.323 -23.518 -8.318 1.00 40.78 220 PRO A N 1
ATOM 1645 C CA . PRO A 1 220 ? -28.323 -22.371 -9.215 1.00 40.78 220 PRO A CA 1
ATOM 1646 C C . PRO A 1 220 ? -29.767 -21.951 -9.547 1.00 40.78 220 PRO A C 1
ATOM 1648 O O . PRO A 1 220 ? -30.655 -22.807 -9.616 1.00 40.78 220 PRO A O 1
ATOM 1651 N N . PRO A 1 221 ? -30.033 -20.649 -9.748 1.00 39.22 221 PRO A N 1
ATOM 1652 C CA . PRO A 1 221 ? -31.329 -20.195 -10.229 1.00 39.22 221 PRO A CA 1
ATOM 1653 C C . PRO A 1 221 ? -31.585 -20.789 -11.617 1.00 39.22 221 PRO A C 1
ATOM 1655 O O . PRO A 1 221 ? -30.750 -20.672 -12.512 1.00 39.22 221 PRO A O 1
ATOM 1658 N N . GLY A 1 222 ? -32.732 -21.455 -11.766 1.00 37.62 222 GLY A N 1
ATOM 1659 C CA . GLY A 1 222 ? -33.148 -22.077 -13.017 1.00 37.62 222 GLY A CA 1
ATOM 1660 C C . GLY A 1 222 ? -33.174 -21.066 -14.160 1.00 37.62 222 GLY A C 1
ATOM 1661 O O . GLY A 1 222 ? -33.754 -19.985 -14.036 1.00 37.62 222 GLY A O 1
ATOM 1662 N N . GLU A 1 223 ? -32.539 -21.435 -15.269 1.00 42.97 223 GLU A N 1
ATOM 1663 C CA . GLU A 1 223 ? -32.640 -20.727 -16.537 1.00 42.97 223 GLU A CA 1
ATOM 1664 C C . GLU A 1 223 ? -34.117 -20.657 -16.946 1.00 42.97 223 GLU A C 1
ATOM 1666 O O . GLU A 1 223 ? -34.782 -21.673 -17.160 1.00 42.97 223 GLU A O 1
ATOM 1671 N N . GLY A 1 224 ? -34.653 -19.438 -17.007 1.00 43.56 224 GLY A N 1
ATOM 1672 C CA . GLY A 1 224 ? -35.973 -19.191 -17.566 1.00 43.56 224 GLY A CA 1
ATOM 1673 C C . GLY A 1 224 ? -35.992 -19.606 -19.035 1.00 43.56 224 GLY A C 1
ATOM 1674 O O . GLY A 1 224 ? -35.144 -19.178 -19.817 1.00 43.56 224 GLY A O 1
ATOM 1675 N N . ALA A 1 225 ? -36.961 -20.444 -19.398 1.00 42.69 225 ALA A N 1
ATOM 1676 C CA . ALA A 1 225 ? -37.178 -20.891 -20.766 1.00 42.69 225 ALA A CA 1
ATOM 1677 C C . ALA A 1 225 ? -37.358 -19.696 -21.731 1.00 42.69 225 ALA A C 1
ATOM 1679 O O . ALA A 1 225 ? -38.019 -18.715 -21.373 1.00 42.69 225 ALA A O 1
ATOM 1680 N N . PRO A 1 226 ? -36.818 -19.760 -22.961 1.00 51.03 226 PRO A N 1
ATOM 1681 C CA . PRO A 1 226 ? -37.019 -18.711 -23.949 1.00 51.03 226 PRO A CA 1
ATOM 1682 C C . PRO A 1 226 ? -38.481 -18.667 -24.415 1.00 51.03 226 PRO A C 1
ATOM 1684 O O . PRO A 1 226 ? -39.086 -19.687 -24.745 1.00 51.03 226 PRO A O 1
ATOM 1687 N N . ASN A 1 227 ? -39.034 -17.453 -24.458 1.00 51.50 227 ASN A N 1
ATOM 1688 C CA . ASN A 1 227 ? -40.348 -17.165 -25.024 1.00 51.50 227 ASN A CA 1
ATOM 1689 C C . ASN A 1 227 ? -40.415 -17.611 -26.492 1.00 51.50 227 ASN A C 1
ATOM 1691 O O . ASN A 1 227 ? -39.568 -17.235 -27.304 1.00 51.50 227 ASN A O 1
ATOM 1695 N N . ALA A 1 228 ? -41.449 -18.382 -26.831 1.00 50.12 228 ALA A N 1
ATOM 1696 C CA . ALA A 1 228 ? -41.768 -18.744 -28.205 1.00 50.12 228 ALA A CA 1
ATOM 1697 C C . ALA A 1 228 ? -42.205 -17.502 -29.014 1.00 50.12 228 ALA A C 1
ATOM 1699 O O . ALA A 1 228 ? -42.928 -16.651 -28.483 1.00 50.12 228 ALA A O 1
ATOM 1700 N N . PRO A 1 229 ? -41.811 -17.387 -30.294 1.00 54.31 229 PRO A N 1
ATOM 1701 C CA . PRO A 1 229 ? -42.274 -16.314 -31.162 1.00 54.31 229 PRO A CA 1
ATOM 1702 C C . PRO A 1 229 ? -43.753 -16.518 -31.512 1.00 54.31 229 PRO A C 1
ATOM 1704 O O . PRO A 1 229 ? -44.166 -17.587 -31.960 1.00 54.31 229 PRO A O 1
ATOM 1707 N N . THR A 1 230 ? -44.551 -15.471 -31.329 1.00 55.88 230 THR A N 1
ATOM 1708 C CA . THR A 1 230 ? -45.885 -15.360 -31.925 1.00 55.88 230 THR A C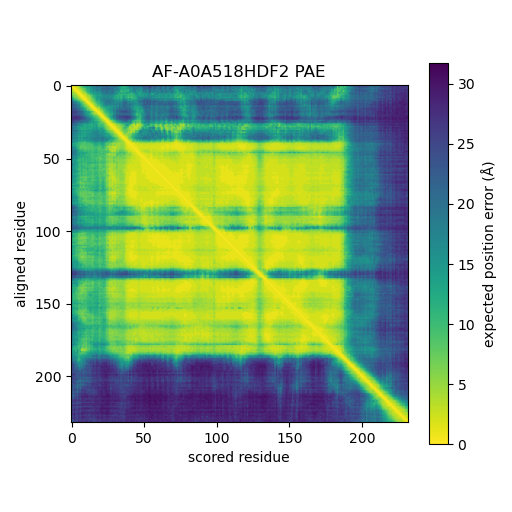A 1
ATOM 1709 C C . THR A 1 230 ? -45.720 -14.931 -33.383 1.00 55.88 230 THR A C 1
ATOM 1711 O O . THR A 1 230 ? -45.094 -13.912 -33.669 1.00 55.88 230 THR A O 1
ATOM 1714 N N . ALA A 1 231 ? -46.232 -15.746 -34.305 1.00 55.59 231 ALA A N 1
ATOM 1715 C CA . ALA A 1 231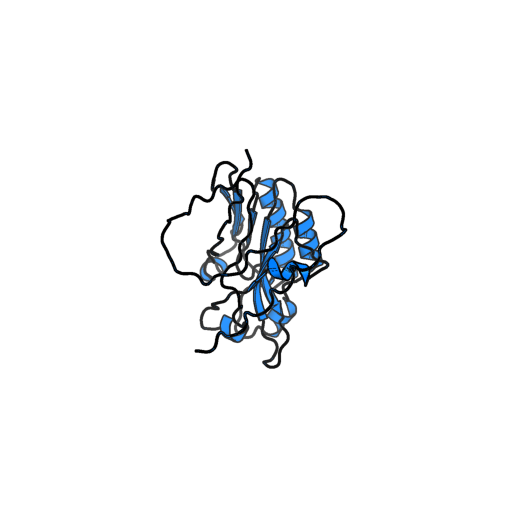 ? -46.352 -15.402 -35.719 1.00 55.59 231 ALA A CA 1
ATOM 1716 C C . ALA A 1 231 ? -47.618 -14.548 -35.960 1.00 55.59 231 ALA A C 1
ATOM 1718 O O . ALA A 1 231 ? -48.562 -14.664 -35.171 1.00 55.59 231 ALA A O 1
ATOM 1719 N N . PRO A 1 232 ? -47.635 -13.702 -37.008 1.00 65.62 232 PRO A N 1
ATOM 1720 C CA . PRO A 1 232 ? -48.832 -12.987 -37.453 1.00 65.62 232 PRO A CA 1
ATOM 1721 C C . PRO A 1 232 ? -49.887 -13.912 -38.078 1.00 65.62 232 PRO A C 1
ATOM 1723 O O . PRO A 1 232 ? -49.502 -14.951 -38.665 1.00 65.62 232 PRO A O 1
#

pLDDT: mean 72.16, std 23.15, range [26.95, 97.94]

Mean predicted aligned error: 12.87 Å

Foldseek 3Di:
DDDDWDKDFPPPPQPPCVLQPDDDPWDWDWDFDAFFPQGATEIEGSGHADQDLVVLLVVLLVSLVVCVVVQGQEYDYHFQSRGDDDDPDCPVSLVVSQPLPLVSLVSSLVSDDPRNFWYKDWHWHWDDDPVPTATFGKIAIRGPQDDSVDPPSRPLRIDTAQDDDPDDNVVRHHGDPDHGRIDTDPRRDPPDDPPDDDDDDDDPDDDDPDPDDDDDDDDDDDDDDDDDDDDD